Protein AF-A0A5J4WP70-F1 (afdb_monomer_lite)

Foldseek 3Di:
DDPDDDPVNLVPDDPVVNVVVVVVVVVVVVVVVVVLLVLLVVLLVVLLVCLPDDPVPCVCVVVVLVSLLSLLQQLPDLDPVSLVSSLVSVLSSCVSPFLVCLLVSLVSNCVRQDAQVSLLSSLLSNLSSVVSLVVVVVVVVVVVVVVVVVVVVVPPDDDDDPPCVVVVVVVVVVVVVRSDNVVRVVSSVVSVCCLLPNDCVSVVVCVVVVVRDVSSVVSVVLNVVVVVVVVVVVVPDDDDPPVVVVVSSD

InterPro domains:
  IPR046523 U3 small nucleolar RNA-associated protein 20 domain [PF20416] (31-219)
  IPR052575 Small subunit processome component 20 [PTHR17695] (25-219)

Sequence (250 aa):
MSYSFTPQFFQSLPPHARQAAEQLLSKSSRAQKKQQLNRITASVSITKLIKKLPLNSGLINLHLPKLILILAEHLKSRNEDLRSIVRKTLTEMISILGCLYLGFIVQEMKRTLKRGYQVHVLTYTTRVLLQEIVKQQQLYIKQDKEKEKQKEEKEGDKQKDKQKDYKKQQQQTQSVQQFNVDYCVEEIADIAIKELFGSQSEEKEVQQLAGSFTEVKQSIKQAMYYQKLEIRRMKRGSGSVLLNCLLVWL

Structure (mmCIF, N/CA/C/O backbone):
data_AF-A0A5J4WP70-F1
#
_entry.id   AF-A0A5J4WP70-F1
#
loop_
_atom_site.group_PDB
_atom_site.id
_atom_site.type_symbol
_atom_site.label_atom_id
_atom_site.label_alt_id
_atom_site.label_comp_id
_atom_site.label_asym_id
_atom_site.label_entity_id
_atom_site.label_seq_id
_atom_site.pdbx_PDB_ins_code
_atom_site.Cartn_x
_atom_site.Cartn_y
_atom_site.Cartn_z
_atom_site.occupancy
_atom_site.B_iso_or_equiv
_atom_site.auth_seq_id
_atom_site.auth_comp_id
_atom_site.auth_asym_id
_atom_site.auth_atom_id
_atom_site.pdbx_PDB_model_num
ATOM 1 N N . MET A 1 1 ? 12.387 14.422 -35.208 1.00 35.06 1 MET A N 1
ATOM 2 C CA . MET A 1 1 ? 13.160 13.206 -35.538 1.00 35.06 1 MET A CA 1
ATOM 3 C C . MET A 1 1 ? 13.831 12.697 -34.270 1.00 35.06 1 MET A C 1
ATOM 5 O O . MET A 1 1 ? 14.865 13.218 -33.879 1.00 35.06 1 MET A O 1
ATOM 9 N N . SER A 1 2 ? 13.202 11.764 -33.556 1.00 33.28 2 SER A N 1
ATOM 10 C CA . SER A 1 2 ? 13.803 11.114 -32.388 1.00 33.28 2 SER A CA 1
ATOM 11 C C . SER A 1 2 ? 14.654 9.947 -32.877 1.00 33.28 2 SER A C 1
ATOM 13 O O . SER A 1 2 ? 14.110 8.903 -33.231 1.00 33.28 2 SER A O 1
ATOM 15 N N . TYR A 1 3 ? 15.972 10.128 -32.947 1.00 45.53 3 TYR A N 1
ATOM 16 C CA . TYR A 1 3 ? 16.889 9.028 -33.233 1.00 45.53 3 TYR A CA 1
ATOM 17 C C . TYR A 1 3 ? 16.798 8.017 -32.086 1.00 45.53 3 TYR A C 1
ATOM 19 O O . TYR A 1 3 ? 17.290 8.257 -30.984 1.00 45.53 3 TYR A O 1
ATOM 27 N N . SER A 1 4 ? 16.109 6.901 -32.316 1.00 46.72 4 SER A N 1
ATOM 28 C CA . SER A 1 4 ? 16.135 5.767 -31.403 1.00 46.72 4 SER A CA 1
ATOM 29 C C . SER A 1 4 ? 17.525 5.147 -31.467 1.00 46.72 4 SER A C 1
ATOM 31 O O . SER A 1 4 ? 17.948 4.654 -32.510 1.00 46.72 4 SER A O 1
ATOM 33 N N . PHE A 1 5 ? 18.240 5.204 -30.352 1.00 57.16 5 PHE A N 1
ATOM 34 C CA . PHE A 1 5 ? 19.564 4.625 -30.194 1.00 57.16 5 PHE A CA 1
ATOM 35 C C . PHE A 1 5 ? 19.485 3.101 -30.359 1.00 57.16 5 PHE A C 1
ATOM 37 O O . PHE A 1 5 ? 18.962 2.406 -29.486 1.00 57.16 5 PHE A O 1
ATOM 44 N N . THR A 1 6 ? 19.927 2.573 -31.502 1.00 70.31 6 THR A N 1
ATOM 45 C CA . THR A 1 6 ? 19.867 1.132 -31.767 1.00 70.31 6 THR A CA 1
ATOM 46 C C . THR A 1 6 ? 21.029 0.407 -31.072 1.00 70.31 6 THR A C 1
ATOM 48 O O . THR A 1 6 ? 22.126 0.963 -30.958 1.00 70.31 6 THR A O 1
ATOM 51 N N . PRO A 1 7 ? 20.846 -0.856 -30.633 1.00 69.31 7 PRO A N 1
ATOM 52 C CA . PRO A 1 7 ? 21.922 -1.650 -30.029 1.00 69.31 7 PRO A CA 1
ATOM 53 C C . PRO A 1 7 ? 23.159 -1.785 -30.930 1.00 69.31 7 PRO A C 1
ATOM 55 O O . PRO A 1 7 ? 24.280 -1.870 -30.436 1.00 69.31 7 PRO A O 1
ATOM 58 N N . GLN A 1 8 ? 22.955 -1.760 -32.251 1.00 71.88 8 GLN A N 1
ATOM 59 C CA . GLN A 1 8 ? 24.016 -1.835 -33.256 1.00 71.88 8 GLN A CA 1
ATOM 60 C C . GLN A 1 8 ? 24.870 -0.559 -33.292 1.00 71.88 8 GLN A C 1
ATOM 62 O O . GLN A 1 8 ? 26.095 -0.645 -33.312 1.00 71.88 8 GLN A O 1
ATOM 67 N N . PHE A 1 9 ? 24.248 0.622 -33.196 1.00 77.81 9 PHE A N 1
ATOM 68 C CA . PHE A 1 9 ? 24.972 1.896 -33.132 1.00 77.81 9 PHE A CA 1
ATOM 69 C C . PHE A 1 9 ? 25.825 2.004 -31.859 1.00 77.81 9 PHE A C 1
ATOM 71 O O . PHE A 1 9 ? 26.966 2.463 -31.892 1.00 77.81 9 PHE A O 1
ATOM 78 N N . PHE A 1 1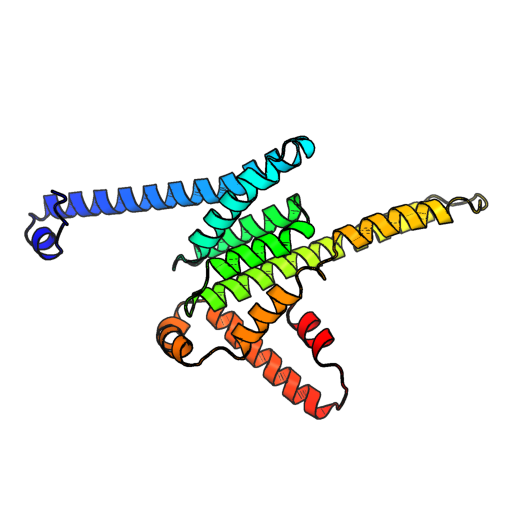0 ? 25.314 1.500 -30.734 1.00 77.00 10 PHE A N 1
ATOM 79 C CA . PHE A 1 10 ? 26.061 1.465 -29.478 1.00 77.00 10 PHE A CA 1
ATOM 80 C C . PHE A 1 10 ? 27.319 0.592 -29.544 1.00 77.00 10 PHE A C 1
ATOM 82 O O . PHE A 1 10 ? 28.345 0.930 -28.954 1.00 77.00 10 PHE A O 1
ATOM 89 N N . GLN A 1 11 ? 27.247 -0.528 -30.268 1.00 77.81 11 GLN A N 1
ATOM 90 C CA . GLN A 1 11 ? 28.377 -1.436 -30.455 1.00 77.81 11 GLN A CA 1
ATOM 91 C C . GLN A 1 11 ? 29.442 -0.870 -31.400 1.00 77.81 11 GLN A C 1
ATOM 93 O O . GLN A 1 11 ? 30.610 -1.204 -31.232 1.00 77.81 11 GLN A O 1
ATOM 98 N N . SER A 1 12 ? 29.062 0.018 -32.326 1.00 83.62 12 SER A N 1
ATOM 99 C CA . SER A 1 12 ? 29.993 0.706 -33.232 1.00 83.62 12 SER A CA 1
ATOM 100 C C . SER A 1 12 ? 30.750 1.891 -32.614 1.00 83.62 12 SER A C 1
ATOM 102 O O . SER A 1 12 ? 31.616 2.466 -33.270 1.00 83.62 12 SER A O 1
ATOM 104 N N . LEU A 1 13 ? 30.444 2.284 -31.371 1.00 86.56 13 LEU A N 1
ATOM 105 C CA . LEU A 1 13 ? 31.113 3.410 -30.712 1.00 86.56 13 LEU A CA 1
ATOM 106 C C . LEU A 1 13 ? 32.542 3.055 -30.257 1.00 86.56 13 LEU A C 1
ATOM 108 O O . LEU A 1 13 ? 32.775 1.941 -29.779 1.00 86.56 13 LEU A O 1
ATOM 112 N N . PRO A 1 14 ? 33.483 4.022 -30.286 1.00 90.38 14 PRO A N 1
ATOM 113 C CA . PRO A 1 14 ? 34.796 3.866 -29.668 1.00 90.38 14 PRO A CA 1
ATOM 114 C C . PRO A 1 14 ? 34.689 3.478 -28.179 1.00 90.38 14 PRO A C 1
ATOM 116 O O . PRO A 1 14 ? 33.779 3.963 -27.497 1.00 90.38 14 PRO A O 1
ATOM 119 N N . PRO A 1 15 ? 35.637 2.695 -27.620 1.00 87.12 15 PRO A N 1
ATOM 120 C CA . PRO A 1 15 ? 35.555 2.198 -26.241 1.00 87.12 15 PRO A CA 1
ATOM 121 C C . PRO A 1 15 ? 35.341 3.296 -25.187 1.00 87.12 15 PRO A C 1
ATOM 123 O O . PRO A 1 15 ? 34.521 3.136 -24.284 1.00 87.12 15 PRO A O 1
ATOM 126 N N . HIS A 1 16 ? 36.015 4.441 -25.334 1.00 86.94 16 HIS A N 1
ATOM 127 C CA . HIS A 1 16 ? 35.885 5.580 -24.419 1.00 86.94 16 HIS A CA 1
ATOM 128 C C . HIS A 1 16 ? 34.496 6.244 -24.497 1.00 86.94 16 HIS A C 1
ATOM 130 O O . HIS A 1 16 ? 33.910 6.591 -23.472 1.00 86.94 16 HIS A O 1
ATOM 136 N N . ALA A 1 17 ? 33.934 6.374 -25.703 1.00 86.38 17 ALA A N 1
ATOM 137 C CA . ALA A 1 17 ? 32.609 6.947 -25.925 1.00 86.38 17 ALA A CA 1
ATOM 138 C C . ALA A 1 17 ? 31.504 6.013 -25.410 1.00 86.38 17 ALA A C 1
ATOM 140 O O . ALA A 1 17 ? 30.523 6.468 -24.818 1.00 86.38 17 ALA A O 1
ATOM 141 N N . ARG A 1 18 ? 31.693 4.697 -25.560 1.00 83.06 18 ARG A N 1
ATOM 142 C CA . ARG A 1 18 ? 30.792 3.677 -25.017 1.00 83.06 18 ARG A CA 1
ATOM 143 C C . ARG A 1 18 ? 30.788 3.681 -23.490 1.00 83.06 18 ARG A C 1
ATOM 145 O O . ARG A 1 18 ? 29.715 3.746 -22.898 1.00 83.06 18 ARG A O 1
ATOM 152 N N . GLN A 1 19 ? 31.959 3.718 -22.851 1.00 86.25 19 GLN A N 1
ATOM 153 C CA . GLN A 1 19 ? 32.063 3.831 -21.391 1.00 86.25 19 GLN A CA 1
ATOM 154 C C . GLN A 1 19 ? 31.402 5.111 -20.860 1.00 86.25 19 GLN A C 1
ATOM 156 O O . GLN A 1 19 ? 30.661 5.059 -19.878 1.00 86.25 19 GLN A O 1
ATOM 161 N N . ALA A 1 20 ? 31.608 6.256 -21.518 1.00 87.88 20 ALA A N 1
ATOM 162 C CA . ALA A 1 20 ? 30.946 7.505 -21.142 1.00 87.88 20 ALA A CA 1
ATOM 163 C C . ALA A 1 20 ? 29.413 7.403 -21.271 1.00 87.88 20 ALA A C 1
ATOM 165 O O . ALA A 1 20 ? 28.687 7.810 -20.360 1.00 87.88 20 ALA A O 1
ATOM 166 N N . ALA A 1 21 ? 28.908 6.803 -22.352 1.00 84.81 21 ALA A N 1
ATOM 167 C CA . ALA A 1 21 ? 27.479 6.569 -22.548 1.00 84.81 21 ALA A CA 1
ATOM 168 C C . ALA A 1 21 ? 26.888 5.613 -21.491 1.00 84.81 21 ALA A C 1
ATOM 170 O O . ALA A 1 21 ? 25.831 5.907 -20.933 1.00 84.81 21 ALA A O 1
ATOM 171 N N . GLU A 1 22 ? 27.578 4.523 -21.137 1.00 85.06 22 GLU A N 1
ATOM 172 C CA . GLU A 1 22 ? 27.174 3.606 -20.053 1.00 85.06 22 GLU A CA 1
ATOM 173 C C . GLU A 1 22 ? 27.114 4.320 -18.701 1.00 85.06 22 GLU A C 1
ATOM 175 O O . GLU A 1 22 ? 26.151 4.169 -17.941 1.00 85.06 22 GLU A O 1
ATOM 180 N N . GLN A 1 23 ? 28.106 5.164 -18.409 1.00 87.00 23 GLN A N 1
ATOM 181 C CA . GLN A 1 23 ? 28.112 5.970 -17.194 1.00 87.00 23 GLN A CA 1
ATOM 182 C C . GLN A 1 23 ? 26.933 6.945 -17.157 1.00 87.00 23 GLN A C 1
ATOM 184 O O . GLN A 1 23 ? 26.276 7.052 -16.121 1.00 87.00 23 GLN A O 1
ATOM 189 N N . LEU A 1 24 ? 26.618 7.627 -18.258 1.00 87.38 24 LEU A N 1
ATOM 190 C CA . LEU A 1 24 ? 25.478 8.546 -18.334 1.00 87.38 24 LEU A CA 1
ATOM 191 C C . LEU A 1 24 ? 24.135 7.817 -18.207 1.00 87.38 24 LEU A C 1
ATOM 193 O O . LEU A 1 24 ? 23.275 8.260 -17.443 1.00 87.38 24 LEU A O 1
ATOM 197 N N . LEU A 1 25 ? 23.975 6.668 -18.869 1.00 83.06 25 LEU A N 1
ATOM 198 C CA . LEU A 1 25 ? 22.793 5.811 -18.740 1.00 83.06 25 LEU A CA 1
ATOM 199 C C . LEU A 1 25 ? 22.614 5.328 -17.296 1.00 83.06 25 LEU A C 1
ATOM 201 O O . LEU A 1 25 ? 21.516 5.416 -16.741 1.00 83.06 25 LEU A O 1
ATOM 205 N N . SER A 1 26 ? 23.697 4.893 -16.644 1.00 84.19 26 SER A N 1
ATOM 206 C CA . SER A 1 26 ? 23.655 4.463 -15.242 1.00 84.19 26 SER A CA 1
ATOM 207 C C . SER A 1 26 ? 23.318 5.617 -14.289 1.00 84.19 26 SER A C 1
ATOM 209 O O . SER A 1 26 ? 22.512 5.441 -13.373 1.00 84.19 26 SER A O 1
ATOM 211 N N . LYS A 1 27 ? 23.866 6.820 -14.516 1.00 84.25 27 LYS A N 1
ATOM 212 C CA . LYS A 1 27 ? 23.556 8.034 -13.740 1.00 84.25 27 LYS A CA 1
ATOM 213 C C . LYS A 1 27 ? 22.095 8.448 -13.915 1.00 84.25 27 LYS A C 1
ATOM 215 O O . LYS A 1 27 ? 21.424 8.702 -12.916 1.00 84.25 27 LYS A O 1
ATOM 220 N N . SER A 1 28 ? 21.592 8.453 -15.149 1.00 81.69 28 SER A N 1
ATOM 221 C CA . SER A 1 28 ? 20.192 8.761 -15.468 1.00 81.69 28 SER A CA 1
ATOM 222 C C . SER A 1 28 ? 19.230 7.774 -14.798 1.00 81.69 28 SER A C 1
ATOM 224 O O . SER A 1 28 ? 18.314 8.188 -14.089 1.00 81.69 28 SER A O 1
ATOM 226 N N . SER A 1 29 ? 19.503 6.469 -14.896 1.00 81.81 29 SER A N 1
ATOM 227 C CA . SER A 1 29 ? 18.712 5.420 -14.235 1.00 81.81 29 SER A CA 1
ATOM 228 C C . SER A 1 29 ? 18.686 5.580 -12.706 1.00 81.81 29 SER A C 1
ATOM 230 O O . SER A 1 29 ? 17.626 5.517 -12.077 1.00 81.81 29 SER A O 1
ATOM 232 N N . ARG A 1 30 ? 19.835 5.886 -12.082 1.00 80.62 30 ARG A N 1
ATOM 233 C CA . ARG A 1 30 ? 19.911 6.179 -10.637 1.00 80.62 30 ARG A CA 1
ATOM 234 C C . ARG A 1 30 ? 19.111 7.425 -10.258 1.00 80.62 30 ARG A C 1
ATOM 236 O O . ARG A 1 30 ? 18.422 7.410 -9.238 1.00 80.62 30 ARG A O 1
ATOM 243 N N . ALA A 1 31 ? 19.182 8.487 -11.060 1.00 80.88 31 ALA A N 1
ATOM 244 C CA . ALA A 1 31 ? 18.428 9.717 -10.830 1.00 80.88 31 ALA A CA 1
ATOM 245 C C . ALA A 1 31 ? 16.914 9.478 -10.932 1.00 80.88 31 ALA A C 1
ATOM 247 O O . ALA A 1 31 ? 16.171 9.902 -10.046 1.00 80.88 31 ALA A O 1
ATOM 248 N N . GLN A 1 32 ? 16.467 8.721 -11.937 1.00 81.12 32 GLN A N 1
ATOM 249 C CA . GLN A 1 32 ? 15.069 8.309 -12.083 1.00 81.12 32 GLN A CA 1
ATOM 250 C C . GLN A 1 32 ? 14.597 7.484 -10.880 1.00 81.12 32 GLN A C 1
ATOM 252 O O . GLN A 1 32 ? 13.560 7.799 -10.296 1.00 81.12 32 GLN A O 1
ATOM 257 N N . LYS A 1 33 ? 15.386 6.495 -10.436 1.00 80.88 33 LYS A N 1
ATOM 258 C CA . LYS A 1 33 ? 15.080 5.702 -9.232 1.00 80.88 33 LYS A CA 1
ATOM 259 C C . LYS A 1 33 ? 14.963 6.588 -7.988 1.00 80.88 33 LYS A C 1
ATOM 261 O O . LYS A 1 33 ? 14.018 6.443 -7.218 1.00 80.88 33 LYS A O 1
ATOM 266 N N . LYS A 1 34 ? 15.884 7.538 -7.799 1.00 83.12 34 LYS A N 1
ATOM 267 C CA . LYS A 1 34 ? 15.842 8.493 -6.678 1.00 83.12 34 LYS A CA 1
ATOM 268 C C . LYS A 1 34 ? 14.589 9.370 -6.731 1.00 83.12 34 LYS A C 1
ATOM 270 O O . LYS A 1 34 ? 13.930 9.558 -5.713 1.00 83.12 34 LYS A O 1
ATOM 275 N N . GLN A 1 35 ? 14.227 9.871 -7.909 1.00 84.12 35 GLN A N 1
ATOM 276 C CA . GLN A 1 35 ? 13.026 10.685 -8.082 1.00 84.12 35 GLN A CA 1
ATOM 277 C C . GLN A 1 35 ? 11.747 9.887 -7.793 1.00 84.12 35 GLN A C 1
ATOM 279 O O . GLN A 1 35 ? 10.845 10.413 -7.143 1.00 84.12 35 GLN A O 1
ATOM 284 N N . GLN A 1 36 ? 11.671 8.627 -8.227 1.00 83.88 36 GLN A N 1
ATOM 285 C CA . GLN A 1 36 ? 10.559 7.726 -7.901 1.00 83.88 36 GLN A CA 1
ATOM 286 C C . GLN A 1 36 ? 10.428 7.525 -6.388 1.00 83.88 36 GLN A C 1
ATOM 288 O O . GLN A 1 36 ? 9.347 7.718 -5.835 1.00 83.88 36 GLN A O 1
ATOM 293 N N . LEU A 1 37 ? 11.536 7.226 -5.702 1.00 85.50 37 LEU A N 1
ATOM 294 C CA . LEU A 1 37 ? 11.548 7.059 -4.245 1.00 85.50 37 LEU A CA 1
ATOM 295 C C . LEU A 1 37 ? 11.074 8.318 -3.515 1.00 85.50 37 LEU A C 1
ATOM 297 O O . LEU A 1 37 ? 10.257 8.214 -2.605 1.00 85.50 37 LEU A O 1
ATOM 301 N N . ASN A 1 38 ? 11.509 9.499 -3.957 1.00 84.88 38 ASN A N 1
ATOM 302 C CA . ASN A 1 38 ? 11.062 10.767 -3.381 1.00 84.88 38 ASN A CA 1
ATOM 303 C C . ASN A 1 38 ? 9.551 10.989 -3.551 1.00 84.88 38 ASN A C 1
ATOM 305 O O . ASN A 1 38 ? 8.906 11.508 -2.646 1.00 84.88 38 ASN A O 1
ATOM 309 N N . ARG A 1 39 ? 8.967 10.597 -4.693 1.00 83.06 39 ARG A N 1
ATOM 310 C CA . ARG A 1 39 ? 7.512 10.696 -4.918 1.00 83.06 39 ARG A CA 1
ATOM 311 C C . ARG A 1 39 ? 6.738 9.755 -3.995 1.00 83.06 39 ARG A C 1
ATOM 313 O O . ARG A 1 39 ? 5.715 10.148 -3.438 1.00 83.06 39 ARG A O 1
ATOM 320 N N . ILE A 1 40 ? 7.243 8.535 -3.809 1.00 87.50 40 ILE A N 1
ATOM 321 C CA . ILE A 1 40 ? 6.637 7.548 -2.908 1.00 87.50 40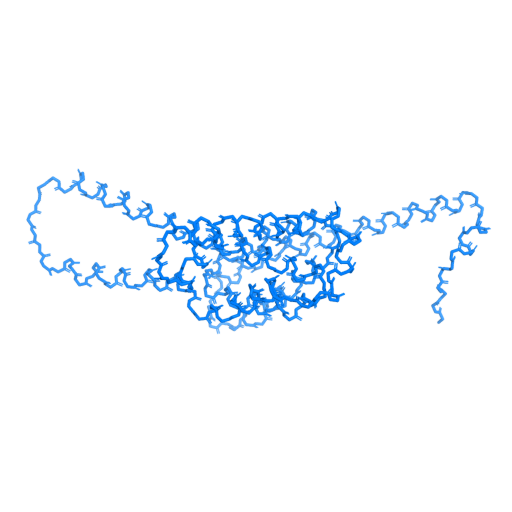 ILE A CA 1
ATOM 322 C C . ILE A 1 40 ? 6.651 8.082 -1.473 1.00 87.50 40 ILE A C 1
ATOM 324 O O . ILE A 1 40 ? 5.596 8.201 -0.859 1.00 87.50 40 ILE A O 1
ATOM 328 N N . THR A 1 41 ? 7.807 8.501 -0.956 1.00 85.62 41 THR A N 1
ATOM 329 C CA . THR A 1 41 ? 7.915 8.981 0.433 1.00 85.62 41 THR A CA 1
ATOM 330 C C . THR A 1 41 ? 7.163 10.291 0.672 1.00 85.62 41 THR A C 1
ATOM 332 O O . THR A 1 41 ? 6.531 10.448 1.716 1.00 85.62 41 THR A O 1
ATOM 335 N N . ALA A 1 42 ? 7.130 11.201 -0.307 1.00 85.94 42 ALA A N 1
ATOM 336 C CA . ALA A 1 42 ? 6.334 12.427 -0.223 1.00 85.94 42 ALA A CA 1
ATOM 337 C C . ALA A 1 42 ? 4.827 12.154 -0.079 1.00 85.94 42 ALA A C 1
ATOM 339 O O . ALA A 1 42 ? 4.122 12.960 0.529 1.00 85.94 42 ALA A O 1
ATOM 340 N N . SER A 1 43 ? 4.332 11.013 -0.574 1.00 84.00 43 SER A N 1
ATOM 341 C CA . SER A 1 43 ? 2.911 10.644 -0.482 1.00 84.00 43 SER A CA 1
ATOM 342 C C . SER A 1 43 ? 2.434 10.560 0.972 1.00 84.00 43 SER A C 1
ATOM 344 O O . SER A 1 43 ? 1.337 11.024 1.286 1.00 84.00 43 SER A O 1
ATOM 346 N N . VAL A 1 44 ? 3.279 10.073 1.889 1.00 86.19 44 VAL A N 1
ATOM 347 C CA . VAL A 1 44 ? 2.982 10.056 3.332 1.00 86.19 44 VAL A CA 1
ATOM 348 C C . VAL A 1 44 ? 2.861 11.476 3.881 1.00 86.19 44 VAL A C 1
ATOM 350 O O . VAL A 1 44 ? 1.896 11.791 4.574 1.00 86.19 44 VAL A O 1
ATOM 353 N N . SER A 1 45 ? 3.818 12.350 3.566 1.00 86.25 45 SER A N 1
ATOM 354 C CA . SER A 1 45 ? 3.819 13.741 4.036 1.00 86.25 45 SER A CA 1
ATOM 355 C C . SER A 1 45 ? 2.584 14.499 3.558 1.00 86.25 45 SER A C 1
ATOM 357 O O . SER A 1 45 ? 1.943 15.195 4.346 1.00 86.25 45 SER A O 1
ATOM 359 N N . ILE A 1 46 ? 2.202 14.307 2.293 1.00 85.31 46 ILE A N 1
ATOM 360 C CA . ILE A 1 46 ? 0.989 14.901 1.726 1.00 85.31 46 ILE A CA 1
ATOM 361 C C . ILE A 1 46 ? -0.250 14.339 2.431 1.00 85.31 46 ILE A C 1
ATOM 363 O O . ILE A 1 46 ? -1.140 15.099 2.794 1.00 85.31 46 ILE A O 1
ATOM 367 N N . THR A 1 47 ? -0.286 13.038 2.720 1.00 84.94 47 THR A N 1
ATOM 368 C CA . THR A 1 47 ? -1.392 12.410 3.464 1.00 84.94 47 THR A CA 1
ATOM 369 C C . THR A 1 47 ? -1.535 12.986 4.876 1.00 84.94 47 THR A C 1
ATOM 371 O O . THR A 1 47 ? -2.642 13.320 5.302 1.00 84.94 47 THR A O 1
ATOM 374 N N . LYS A 1 48 ? -0.417 13.186 5.590 1.00 85.31 48 LYS A N 1
ATOM 375 C CA . LYS A 1 48 ? -0.394 13.839 6.913 1.00 85.31 48 LYS A CA 1
ATOM 376 C C . LYS A 1 48 ? -0.908 15.277 6.841 1.00 85.31 48 LYS A C 1
ATOM 378 O O . LYS A 1 48 ? -1.646 15.699 7.728 1.00 85.31 48 LYS A O 1
ATOM 383 N N . LEU A 1 49 ? -0.533 16.018 5.798 1.00 83.69 49 LEU A N 1
ATOM 384 C CA . LEU A 1 49 ? -1.003 17.385 5.576 1.00 83.69 49 LEU A CA 1
ATOM 385 C C . LEU A 1 49 ? -2.511 17.416 5.309 1.00 83.69 49 LEU A C 1
ATOM 387 O O . LEU A 1 49 ? -3.233 18.141 5.984 1.00 83.69 49 LEU A O 1
ATOM 391 N N . ILE A 1 50 ? -2.988 16.576 4.389 1.00 81.50 50 ILE A N 1
ATOM 392 C CA . ILE A 1 50 ? -4.406 16.455 4.034 1.00 81.50 50 ILE A CA 1
ATOM 393 C C . ILE A 1 50 ? -5.263 16.159 5.275 1.00 81.50 50 ILE A C 1
ATOM 395 O O . ILE A 1 50 ? -6.328 16.748 5.432 1.00 81.50 50 ILE A O 1
ATOM 399 N N . LYS A 1 51 ? -4.789 15.304 6.190 1.00 80.56 51 LYS A N 1
ATOM 400 C CA . LYS A 1 51 ? -5.514 14.962 7.425 1.00 80.56 51 LYS A CA 1
ATOM 401 C C . LYS A 1 51 ? -5.629 16.124 8.421 1.00 80.56 51 LYS A C 1
ATOM 403 O O . LYS A 1 51 ? -6.582 16.155 9.194 1.00 80.56 51 LYS A O 1
ATOM 408 N N . LYS A 1 52 ? -4.658 17.043 8.437 1.00 79.88 52 LYS A N 1
ATOM 409 C CA . LYS A 1 52 ? -4.629 18.204 9.346 1.00 79.88 52 LYS A CA 1
ATOM 410 C C . LYS A 1 52 ? -5.445 19.393 8.840 1.00 79.88 52 LYS A C 1
ATOM 412 O O . LYS A 1 52 ? -5.732 20.300 9.615 1.00 79.88 52 LYS A O 1
ATOM 417 N N . LEU A 1 53 ? -5.780 19.410 7.555 1.00 73.62 53 LEU A N 1
ATOM 418 C CA . LEU A 1 53 ? -6.553 20.479 6.938 1.00 73.62 53 LEU A CA 1
ATOM 419 C C . LEU A 1 53 ? -8.062 20.236 7.130 1.00 73.62 53 LEU A C 1
ATOM 421 O O . LEU A 1 53 ? -8.492 19.086 7.243 1.00 73.62 53 LEU A O 1
ATOM 425 N N . PRO A 1 54 ? -8.886 21.296 7.177 1.00 68.69 54 PRO A N 1
ATOM 426 C CA . PRO A 1 54 ? -10.327 21.159 7.355 1.00 68.69 54 PRO A CA 1
ATOM 427 C C . PRO A 1 54 ? -10.950 20.310 6.233 1.00 68.69 54 PRO A C 1
ATOM 429 O O . PRO A 1 54 ? -10.747 20.571 5.042 1.00 68.69 54 PRO A O 1
ATOM 432 N N . LEU A 1 55 ? -11.744 19.307 6.633 1.00 59.94 55 LEU A N 1
ATOM 433 C CA . LEU A 1 55 ? -12.381 18.306 5.757 1.00 59.94 55 LEU A CA 1
ATOM 434 C C . LEU A 1 55 ? -13.284 18.930 4.675 1.00 59.94 55 LEU A C 1
ATOM 436 O O . LEU A 1 55 ? -13.462 18.355 3.604 1.00 59.94 55 LEU A O 1
ATOM 440 N N . ASN A 1 56 ? -13.782 20.142 4.924 1.00 56.59 56 ASN A N 1
ATOM 441 C CA . ASN A 1 56 ? -14.709 20.877 4.059 1.00 56.59 56 ASN A CA 1
ATOM 442 C C . ASN A 1 56 ? -14.073 21.381 2.749 1.00 56.59 56 ASN A C 1
ATOM 444 O O . ASN A 1 56 ? -14.766 21.916 1.893 1.00 56.59 56 ASN A O 1
ATOM 448 N N . SER A 1 57 ? -12.756 21.229 2.584 1.00 59.41 57 SER A N 1
ATOM 449 C CA . SER A 1 57 ? -12.008 21.738 1.428 1.00 59.41 57 SER A CA 1
ATOM 450 C C . SER A 1 57 ? -12.064 20.841 0.182 1.00 59.41 57 SER A C 1
ATOM 452 O O . SER A 1 57 ? -11.508 21.211 -0.849 1.00 59.41 57 SER A O 1
ATOM 454 N N . GLY A 1 58 ? -12.664 19.642 0.253 1.00 67.12 58 GLY A N 1
ATOM 455 C CA . GLY A 1 58 ? -12.720 18.690 -0.874 1.00 67.12 58 GLY A CA 1
ATOM 456 C C . GLY A 1 58 ? -11.349 18.174 -1.348 1.00 67.12 58 GLY A C 1
ATOM 457 O O . GLY A 1 58 ? -11.263 17.367 -2.274 1.00 67.12 58 GLY A O 1
ATOM 458 N N . LEU A 1 59 ? -10.267 18.600 -0.692 1.00 70.62 59 LEU A N 1
ATOM 459 C CA . LEU A 1 59 ? -8.885 18.380 -1.106 1.00 70.62 59 LEU A CA 1
ATOM 460 C C . LEU A 1 59 ? -8.485 16.899 -1.047 1.00 70.62 59 LEU A C 1
ATOM 462 O O . LEU A 1 59 ? -7.711 16.424 -1.880 1.00 70.62 59 LEU A O 1
ATOM 466 N N . ILE A 1 60 ? -9.068 16.166 -0.091 1.00 74.12 60 ILE A N 1
ATOM 467 C CA . ILE A 1 60 ? -8.972 14.705 0.016 1.00 74.12 60 ILE A CA 1
ATOM 468 C C . ILE A 1 60 ? -9.408 14.062 -1.302 1.00 74.12 60 ILE A C 1
ATOM 470 O O . ILE A 1 60 ? -8.649 13.300 -1.893 1.00 74.12 60 ILE A O 1
ATOM 474 N N . ASN A 1 61 ? -10.587 14.428 -1.805 1.00 75.06 61 ASN A N 1
ATOM 475 C CA . ASN A 1 61 ? -11.162 13.837 -3.013 1.00 75.06 61 ASN A CA 1
ATOM 476 C C . ASN A 1 61 ? -10.372 14.203 -4.278 1.00 75.06 61 ASN A C 1
ATOM 478 O O . ASN A 1 61 ? -10.415 13.470 -5.260 1.00 75.06 61 ASN A O 1
ATOM 482 N N . LEU A 1 62 ? -9.619 15.306 -4.259 1.00 80.88 62 LEU A N 1
ATOM 483 C CA . LEU A 1 62 ? -8.823 15.751 -5.401 1.00 80.88 62 LEU A CA 1
ATOM 484 C C . LEU A 1 62 ? -7.426 15.112 -5.463 1.00 80.88 62 LEU A C 1
ATOM 486 O O . LEU A 1 62 ? -6.961 14.733 -6.543 1.00 80.88 62 LEU A O 1
ATOM 490 N N . HIS A 1 63 ? -6.721 15.037 -4.331 1.00 83.31 63 HIS A N 1
ATOM 491 C CA . HIS A 1 63 ? -5.322 14.596 -4.302 1.00 83.31 63 HIS A CA 1
ATOM 492 C C . HIS A 1 63 ? -5.152 13.125 -3.948 1.00 83.31 63 HIS A C 1
ATOM 494 O O . HIS A 1 63 ? -4.242 12.487 -4.480 1.00 83.31 63 HIS A O 1
ATOM 500 N N . LEU A 1 64 ? -6.007 12.571 -3.088 1.00 84.31 64 LEU A N 1
ATOM 501 C CA . LEU A 1 64 ? -5.852 11.199 -2.618 1.00 84.31 64 LEU A CA 1
ATOM 502 C C . LEU A 1 64 ? -5.959 10.158 -3.753 1.00 84.31 64 LEU A C 1
ATOM 504 O O . LEU A 1 64 ? -5.085 9.290 -3.805 1.00 84.31 64 LEU A O 1
ATOM 508 N N . PRO A 1 65 ? -6.896 10.274 -4.722 1.00 87.62 65 PRO A N 1
ATOM 509 C CA . PRO A 1 65 ? -6.919 9.398 -5.898 1.00 87.62 65 PRO A CA 1
ATOM 510 C C . PRO A 1 65 ? -5.612 9.412 -6.684 1.00 87.62 65 PRO A C 1
ATOM 512 O O . PRO A 1 65 ? -5.067 8.364 -7.018 1.00 87.62 65 PRO A O 1
ATOM 515 N N . LYS A 1 66 ? -5.061 10.608 -6.923 1.00 88.75 66 LYS A N 1
ATOM 516 C CA . LYS A 1 66 ? -3.823 10.777 -7.693 1.00 88.75 66 LYS A CA 1
ATOM 517 C C . LYS A 1 66 ? -2.633 10.134 -6.983 1.00 88.75 66 LYS A C 1
ATOM 519 O O . LYS A 1 66 ? -1.816 9.490 -7.632 1.00 88.75 66 LYS A O 1
ATOM 524 N N . LEU A 1 67 ? -2.539 10.287 -5.662 1.00 89.88 67 LEU A N 1
ATOM 525 C CA . LEU A 1 67 ? -1.473 9.673 -4.868 1.00 89.88 67 LEU A CA 1
ATOM 526 C C . LEU A 1 67 ? -1.559 8.148 -4.887 1.00 89.88 67 LEU A C 1
ATOM 528 O O . LEU A 1 67 ? -0.554 7.482 -5.130 1.00 89.88 67 LEU A O 1
ATOM 532 N N . ILE A 1 68 ? -2.753 7.597 -4.673 1.00 90.94 68 ILE A N 1
ATOM 533 C CA . ILE A 1 68 ? -2.958 6.146 -4.659 1.00 90.94 68 ILE A CA 1
ATOM 534 C C . ILE A 1 68 ? -2.672 5.549 -6.034 1.00 90.94 68 ILE A C 1
ATOM 536 O O . ILE A 1 68 ? -1.970 4.544 -6.105 1.00 90.94 68 ILE A O 1
ATOM 540 N N . LEU A 1 69 ? -3.115 6.191 -7.118 1.00 91.94 69 LEU A N 1
ATOM 541 C CA . LEU A 1 69 ? -2.801 5.762 -8.480 1.00 91.94 69 LEU A CA 1
ATOM 542 C C . LEU A 1 69 ? -1.287 5.733 -8.730 1.00 91.94 69 LEU A C 1
ATOM 544 O O . LEU A 1 69 ? -0.766 4.754 -9.260 1.00 91.94 69 LEU A O 1
ATOM 548 N N . ILE A 1 70 ? -0.556 6.770 -8.302 1.00 91.56 70 ILE A N 1
ATOM 549 C CA . ILE A 1 70 ? 0.909 6.797 -8.416 1.00 91.56 70 ILE A CA 1
ATOM 550 C C . ILE A 1 70 ? 1.525 5.613 -7.662 1.00 91.56 70 ILE A C 1
ATOM 552 O O . ILE A 1 70 ? 2.396 4.936 -8.206 1.00 91.56 70 ILE A O 1
ATOM 556 N N . LEU A 1 71 ? 1.100 5.337 -6.429 1.00 93.75 71 LEU A N 1
ATOM 557 C CA . LEU A 1 71 ? 1.625 4.214 -5.645 1.00 93.75 71 LEU A CA 1
ATOM 558 C C . LEU A 1 71 ? 1.272 2.862 -6.281 1.00 93.75 71 LEU A C 1
ATOM 560 O O . LEU A 1 71 ? 2.148 2.008 -6.415 1.00 93.75 71 LEU A O 1
ATOM 564 N N . ALA A 1 72 ? 0.037 2.692 -6.752 1.00 94.06 72 ALA A N 1
ATOM 565 C CA . ALA A 1 72 ? -0.404 1.496 -7.463 1.00 94.06 72 ALA A CA 1
ATOM 566 C C . ALA A 1 72 ? 0.405 1.260 -8.752 1.00 94.06 72 ALA A C 1
ATOM 568 O O . ALA A 1 72 ? 0.755 0.121 -9.059 1.00 94.06 72 ALA A O 1
ATOM 569 N N . GLU A 1 73 ? 0.788 2.320 -9.468 1.00 92.94 73 GLU A N 1
ATOM 570 C CA . GLU A 1 73 ? 1.657 2.214 -10.645 1.00 92.94 73 GLU A CA 1
ATOM 571 C C . GLU A 1 73 ? 3.058 1.707 -10.273 1.00 92.94 73 GLU A C 1
ATOM 573 O O . GLU A 1 73 ? 3.606 0.834 -10.946 1.00 92.94 73 GLU A O 1
ATOM 578 N N . HIS A 1 74 ? 3.630 2.176 -9.158 1.00 92.88 74 HIS A N 1
ATOM 579 C CA . HIS A 1 74 ? 4.943 1.708 -8.696 1.00 92.88 74 HIS A CA 1
ATOM 580 C C . HIS A 1 74 ? 4.930 0.235 -8.246 1.00 92.88 74 HIS A C 1
ATOM 582 O O . HIS A 1 74 ? 5.969 -0.429 -8.325 1.00 92.88 74 HIS A O 1
ATOM 588 N N . LEU A 1 75 ? 3.776 -0.315 -7.839 1.00 92.75 75 LEU A N 1
ATOM 589 C CA . LEU A 1 75 ? 3.633 -1.747 -7.537 1.00 92.75 75 LEU A CA 1
ATOM 590 C C . LEU A 1 75 ? 3.837 -2.643 -8.770 1.00 92.75 75 LEU A C 1
ATOM 592 O O . LEU A 1 75 ? 4.190 -3.809 -8.609 1.00 92.75 75 LEU A O 1
ATOM 596 N N . LYS A 1 76 ? 3.707 -2.117 -9.997 1.00 90.50 76 LYS A N 1
ATOM 597 C CA . LYS A 1 76 ? 4.020 -2.853 -11.237 1.00 90.50 76 LYS A CA 1
ATOM 598 C C . LYS A 1 76 ? 5.518 -3.034 -11.481 1.00 90.50 76 LYS A C 1
ATOM 600 O O . LYS A 1 76 ? 5.907 -3.660 -12.463 1.00 90.50 76 LYS A O 1
ATOM 605 N N . SER A 1 77 ? 6.384 -2.439 -10.665 1.00 89.12 77 SER A N 1
ATOM 606 C CA . SER A 1 77 ? 7.824 -2.595 -10.847 1.00 89.12 77 SER A CA 1
ATOM 607 C C . SER A 1 77 ? 8.243 -4.039 -10.604 1.00 89.12 77 SER A C 1
ATOM 609 O O . SER A 1 77 ? 7.756 -4.675 -9.675 1.00 89.12 77 SER A O 1
ATOM 611 N N . ARG A 1 78 ? 9.209 -4.544 -11.381 1.00 83.75 78 ARG A N 1
ATOM 612 C CA . ARG A 1 78 ? 9.846 -5.846 -11.117 1.00 83.75 78 ARG A CA 1
ATOM 613 C C . ARG A 1 78 ? 10.775 -5.811 -9.899 1.00 83.75 78 ARG A C 1
ATOM 615 O O . ARG A 1 78 ? 11.056 -6.863 -9.335 1.00 83.75 78 ARG A O 1
ATOM 622 N N . ASN A 1 79 ? 11.186 -4.625 -9.448 1.00 85.44 79 ASN A N 1
ATOM 623 C CA . ASN A 1 79 ? 12.037 -4.459 -8.274 1.00 85.44 79 ASN A CA 1
ATOM 624 C C . ASN A 1 79 ? 11.239 -4.671 -6.974 1.00 85.44 79 ASN A C 1
ATOM 626 O O . ASN A 1 79 ? 10.361 -3.876 -6.638 1.00 85.44 79 ASN A O 1
ATOM 630 N N . GLU A 1 80 ? 11.575 -5.728 -6.239 1.00 86.19 80 GLU A N 1
ATOM 631 C CA . GLU A 1 80 ? 10.919 -6.083 -4.982 1.00 86.19 80 GLU A CA 1
ATOM 632 C C . GLU A 1 80 ? 11.118 -5.045 -3.873 1.00 86.19 80 GLU A C 1
ATOM 634 O O . GLU A 1 80 ? 10.155 -4.715 -3.180 1.00 86.19 80 GLU A O 1
ATOM 639 N N . ASP A 1 81 ? 12.315 -4.469 -3.736 1.00 87.88 81 ASP A N 1
ATOM 640 C CA . ASP A 1 81 ? 12.590 -3.432 -2.734 1.00 87.88 81 ASP A CA 1
ATOM 641 C C . ASP A 1 81 ? 11.684 -2.222 -2.947 1.00 87.88 81 ASP A C 1
ATOM 643 O O . ASP A 1 81 ? 11.118 -1.679 -1.998 1.00 87.88 81 ASP A O 1
ATOM 647 N N . LEU A 1 82 ? 11.494 -1.825 -4.209 1.00 89.38 82 LEU A N 1
ATOM 648 C CA . LEU A 1 82 ? 10.593 -0.730 -4.550 1.00 89.38 82 LEU A CA 1
ATOM 649 C C . LEU A 1 82 ? 9.151 -1.073 -4.163 1.00 89.38 82 LEU A C 1
ATOM 651 O O . LEU A 1 82 ? 8.502 -0.266 -3.499 1.00 89.38 82 LEU A O 1
ATOM 655 N N . ARG A 1 83 ? 8.664 -2.275 -4.506 1.00 92.06 83 ARG A N 1
ATOM 656 C CA . ARG A 1 83 ? 7.319 -2.724 -4.100 1.00 92.06 83 ARG A CA 1
ATOM 657 C C . ARG A 1 83 ? 7.175 -2.774 -2.576 1.00 92.06 83 ARG A C 1
ATOM 659 O O . ARG A 1 83 ? 6.141 -2.379 -2.049 1.00 92.06 83 ARG A O 1
ATOM 666 N N . SER A 1 84 ? 8.211 -3.203 -1.857 1.00 92.69 84 SER A N 1
ATOM 667 C CA . SER A 1 84 ? 8.252 -3.236 -0.390 1.00 92.69 84 SER A CA 1
ATOM 668 C C . SER A 1 84 ? 8.138 -1.837 0.221 1.00 92.69 84 SER A C 1
ATOM 670 O O . SER A 1 84 ? 7.345 -1.629 1.139 1.00 92.69 84 SER A O 1
ATOM 672 N N . ILE A 1 85 ? 8.862 -0.855 -0.324 1.00 93.06 85 ILE A N 1
ATOM 673 C CA . ILE A 1 85 ? 8.778 0.548 0.107 1.00 93.06 85 ILE A CA 1
ATOM 674 C C . ILE A 1 85 ? 7.374 1.101 -0.144 1.00 93.06 85 ILE A C 1
ATOM 676 O O . ILE A 1 85 ? 6.775 1.665 0.767 1.00 93.06 85 ILE A O 1
ATOM 680 N N . VAL A 1 86 ? 6.818 0.885 -1.339 1.00 95.25 86 VAL A N 1
ATOM 681 C CA . VAL A 1 86 ? 5.460 1.336 -1.684 1.00 95.25 86 VAL A CA 1
ATOM 682 C C . VAL A 1 86 ? 4.419 0.732 -0.745 1.00 95.25 86 VAL A C 1
ATOM 684 O O . VAL A 1 86 ? 3.547 1.450 -0.264 1.00 95.25 86 VAL A O 1
ATOM 687 N N . ARG A 1 87 ? 4.528 -0.564 -0.427 1.00 95.50 87 ARG A N 1
ATOM 688 C CA . ARG A 1 87 ? 3.647 -1.217 0.550 1.00 95.50 87 ARG A CA 1
ATOM 689 C C . ARG A 1 87 ? 3.735 -0.555 1.916 1.00 95.50 87 ARG A C 1
ATOM 691 O O . ARG A 1 87 ? 2.699 -0.197 2.453 1.00 95.50 87 ARG A O 1
ATOM 698 N N . LYS A 1 88 ? 4.944 -0.317 2.438 1.00 94.81 88 LYS A N 1
ATOM 699 C CA . LYS A 1 88 ? 5.133 0.396 3.716 1.00 94.81 88 LYS A CA 1
ATOM 700 C C . LYS A 1 88 ? 4.485 1.781 3.696 1.00 94.81 88 LYS A C 1
ATOM 702 O O . LYS A 1 88 ? 3.839 2.162 4.665 1.00 94.81 88 LYS A O 1
ATOM 707 N N . THR A 1 89 ? 4.611 2.508 2.588 1.00 94.69 89 THR A N 1
ATOM 708 C CA . THR A 1 89 ? 3.958 3.810 2.397 1.00 94.69 89 THR A CA 1
ATOM 709 C C . THR A 1 89 ? 2.432 3.694 2.395 1.00 94.69 89 THR A C 1
ATOM 711 O O . THR A 1 89 ? 1.781 4.458 3.100 1.00 94.69 89 THR A O 1
ATOM 714 N N . LEU A 1 90 ? 1.849 2.733 1.669 1.00 94.81 90 LEU A N 1
ATOM 715 C CA . LEU A 1 90 ? 0.397 2.497 1.673 1.00 94.81 90 LEU A CA 1
ATOM 716 C C . LEU A 1 90 ? -0.110 2.111 3.069 1.00 94.81 90 LEU A C 1
ATOM 718 O O . LEU A 1 90 ? -1.126 2.634 3.518 1.00 94.81 90 LEU A O 1
ATOM 722 N N . THR A 1 91 ? 0.622 1.247 3.771 1.00 94.31 91 THR A N 1
ATOM 723 C CA . THR A 1 91 ? 0.351 0.861 5.158 1.00 94.31 91 THR A CA 1
ATOM 724 C C . THR A 1 91 ? 0.321 2.088 6.074 1.00 94.31 91 THR A C 1
ATOM 726 O O . THR A 1 91 ? -0.660 2.286 6.785 1.00 94.31 91 THR A O 1
ATOM 729 N N . GLU A 1 92 ? 1.334 2.959 6.004 1.00 92.50 92 GLU A N 1
ATOM 730 C CA . GLU A 1 92 ? 1.381 4.191 6.804 1.00 92.50 92 GLU A CA 1
ATOM 731 C C . GLU A 1 92 ? 0.246 5.162 6.437 1.00 92.50 92 GLU A C 1
ATOM 733 O O . GLU A 1 92 ? -0.356 5.776 7.318 1.00 92.50 92 GLU A O 1
ATOM 738 N N . MET A 1 93 ? -0.102 5.279 5.151 1.00 91.12 93 MET A N 1
ATOM 739 C CA . MET A 1 93 ? -1.241 6.093 4.711 1.00 91.12 93 MET A CA 1
ATOM 740 C C . MET A 1 93 ? -2.561 5.600 5.309 1.00 91.12 93 MET A C 1
ATOM 742 O O . MET A 1 93 ? -3.349 6.420 5.781 1.00 91.12 93 MET A O 1
ATOM 746 N N . ILE A 1 94 ? -2.785 4.284 5.348 1.00 90.50 94 ILE A N 1
ATOM 747 C CA . ILE A 1 94 ? -3.965 3.695 5.997 1.00 90.50 94 ILE A CA 1
ATOM 748 C C . ILE A 1 94 ? -3.966 3.983 7.497 1.00 90.50 94 ILE A C 1
ATOM 750 O O . ILE A 1 94 ? -5.006 4.369 8.024 1.00 90.50 94 ILE A O 1
ATOM 754 N N . SER A 1 95 ? -2.819 3.888 8.176 1.00 89.62 95 SER A N 1
ATOM 755 C CA . SER A 1 95 ? -2.711 4.246 9.599 1.00 89.62 95 SER A CA 1
ATOM 756 C C . SER A 1 95 ? -3.131 5.688 9.891 1.00 89.62 95 SER A C 1
ATOM 758 O O . SER A 1 95 ? -3.681 5.971 10.952 1.00 89.62 95 SER A O 1
ATOM 760 N N . ILE A 1 96 ? -2.867 6.612 8.966 1.00 87.31 96 ILE A N 1
ATOM 761 C CA . ILE A 1 96 ? -3.181 8.040 9.130 1.00 87.31 96 ILE A CA 1
ATOM 762 C C . ILE A 1 96 ? -4.644 8.340 8.784 1.00 87.31 96 ILE A C 1
ATOM 764 O O . ILE A 1 96 ? -5.300 9.138 9.459 1.00 87.31 96 ILE A O 1
ATOM 768 N N . LEU A 1 97 ? -5.142 7.755 7.694 1.00 85.19 97 LEU A N 1
ATOM 769 C CA . LEU A 1 97 ? -6.467 8.051 7.150 1.00 85.19 97 LEU A CA 1
ATOM 770 C C . LEU A 1 97 ? -7.583 7.267 7.853 1.00 85.19 97 LEU A C 1
ATOM 772 O O . LEU A 1 97 ? -8.682 7.802 8.014 1.00 85.19 97 LEU A O 1
ATOM 776 N N . GLY A 1 98 ? -7.287 6.046 8.298 1.00 83.25 98 GLY A N 1
ATOM 777 C CA . GLY A 1 98 ? -8.233 5.091 8.872 1.00 83.25 98 GLY A CA 1
ATOM 778 C C . GLY A 1 98 ? -8.730 4.055 7.860 1.00 83.25 98 GLY A C 1
ATOM 779 O O . GLY A 1 98 ? -8.479 4.160 6.655 1.00 83.25 98 GLY A O 1
ATOM 780 N N . CYS A 1 9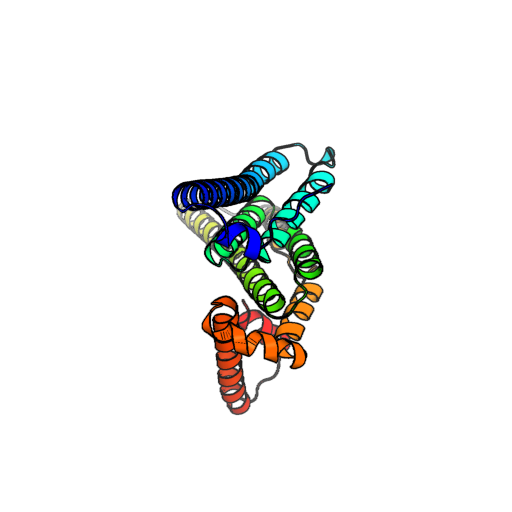9 ? -9.466 3.049 8.353 1.00 85.25 99 CYS A N 1
ATOM 781 C CA . CYS A 1 99 ? -9.909 1.925 7.526 1.00 85.25 99 CYS A CA 1
ATOM 782 C C . CYS A 1 99 ? -10.876 2.343 6.418 1.00 85.25 99 CYS A C 1
ATOM 784 O O . CYS A 1 99 ? -10.869 1.679 5.399 1.00 85.25 99 CYS A O 1
ATOM 786 N N . LEU A 1 100 ? -11.612 3.458 6.563 1.00 84.44 100 LEU A N 1
ATOM 787 C CA . LEU A 1 100 ? -12.612 3.955 5.602 1.00 84.44 100 LEU A CA 1
ATOM 788 C C . LEU A 1 100 ? -12.063 4.167 4.180 1.00 84.44 100 LEU A C 1
ATOM 790 O O . LEU A 1 100 ? -12.808 4.102 3.203 1.00 84.44 100 LEU A O 1
ATOM 794 N N . TYR A 1 101 ? -10.753 4.361 4.035 1.00 86.56 101 TYR A N 1
ATOM 795 C CA . TYR A 1 101 ? -10.104 4.524 2.732 1.00 86.56 101 TYR A CA 1
ATOM 796 C C . TYR A 1 101 ? -9.589 3.210 2.132 1.00 86.56 101 TYR A C 1
ATOM 798 O O . TYR A 1 101 ? -9.114 3.214 0.996 1.00 86.56 101 TYR A O 1
ATOM 806 N N . LEU A 1 102 ? -9.702 2.085 2.847 1.00 89.81 102 LEU A N 1
ATOM 807 C CA . LEU A 1 102 ? -9.236 0.779 2.383 1.00 89.81 102 LEU A CA 1
ATOM 808 C C . LEU A 1 102 ? -9.912 0.382 1.075 1.00 89.81 102 LEU A C 1
ATOM 810 O O . LEU A 1 102 ? -9.209 0.096 0.110 1.00 89.81 102 LEU A O 1
ATOM 814 N N . GLY A 1 103 ? -11.247 0.418 1.018 1.00 89.44 103 GLY A N 1
ATOM 815 C CA . GLY A 1 103 ? -11.984 0.067 -0.199 1.00 89.44 103 GLY A CA 1
ATOM 816 C C . GLY A 1 103 ? -11.547 0.891 -1.408 1.00 89.44 103 GLY A C 1
ATOM 817 O O . GLY A 1 103 ? -11.289 0.336 -2.472 1.00 89.44 103 GLY A O 1
ATOM 818 N N . PHE A 1 104 ? -11.336 2.198 -1.223 1.00 89.56 104 PHE A N 1
ATOM 819 C CA . PHE A 1 104 ? -10.843 3.073 -2.285 1.00 89.56 104 PHE A CA 1
ATOM 820 C C . PHE A 1 104 ? -9.438 2.674 -2.770 1.00 89.56 104 PHE A C 1
ATOM 822 O O . PHE A 1 104 ? -9.204 2.554 -3.974 1.00 89.56 104 PHE A O 1
ATOM 829 N N . ILE A 1 105 ? -8.510 2.410 -1.843 1.00 92.69 105 ILE A N 1
ATOM 830 C CA . ILE A 1 105 ? -7.148 1.958 -2.170 1.00 92.69 105 ILE A CA 1
ATOM 831 C C . ILE A 1 105 ? -7.187 0.618 -2.912 1.00 92.69 105 ILE A C 1
ATOM 833 O O . ILE A 1 105 ? -6.562 0.473 -3.962 1.00 92.69 105 ILE A O 1
ATOM 837 N N . VAL A 1 106 ? -7.932 -0.355 -2.386 1.00 93.00 106 VAL A N 1
ATOM 838 C CA . VAL A 1 106 ? -8.060 -1.701 -2.961 1.00 93.00 106 VAL A CA 1
ATOM 839 C C . VAL A 1 106 ? -8.669 -1.640 -4.359 1.00 93.00 106 VAL A C 1
ATOM 841 O O . VAL A 1 106 ? -8.162 -2.289 -5.276 1.00 93.00 106 VAL A O 1
ATOM 844 N N . GLN A 1 107 ? -9.697 -0.815 -4.560 1.00 93.12 107 GLN A N 1
ATOM 845 C CA . GLN A 1 107 ? -10.337 -0.641 -5.859 1.00 93.12 107 GLN A CA 1
ATOM 846 C C . GLN A 1 107 ? -9.376 -0.043 -6.895 1.00 93.12 107 GLN A C 1
ATOM 848 O O . GLN A 1 107 ? -9.316 -0.522 -8.030 1.00 93.12 107 GLN A O 1
ATOM 853 N N . GLU A 1 108 ? -8.577 0.955 -6.518 1.00 92.81 108 GLU A N 1
ATOM 854 C CA . GLU A 1 108 ? -7.610 1.574 -7.428 1.00 92.81 108 GLU A CA 1
ATOM 855 C C . GLU A 1 108 ? -6.445 0.629 -7.761 1.00 92.81 108 GLU A C 1
ATOM 857 O O . GLU A 1 108 ? -6.040 0.510 -8.923 1.00 92.81 108 GLU A O 1
ATOM 862 N N . MET A 1 109 ? -5.956 -0.134 -6.775 1.00 94.44 109 MET A N 1
ATOM 863 C CA . MET A 1 109 ? -4.968 -1.191 -7.011 1.00 94.44 109 MET A CA 1
ATOM 864 C C . MET A 1 109 ? -5.516 -2.260 -7.965 1.00 94.44 109 MET A C 1
ATOM 866 O O . MET A 1 109 ? -4.832 -2.624 -8.920 1.00 94.44 109 MET A O 1
ATOM 870 N N . LYS A 1 110 ? -6.764 -2.707 -7.776 1.00 92.50 110 LYS A N 1
ATOM 871 C CA . LYS A 1 110 ? -7.456 -3.677 -8.645 1.00 92.50 110 LYS A CA 1
ATOM 872 C C . LYS A 1 110 ? -7.618 -3.171 -10.080 1.00 92.50 110 LYS A C 1
ATOM 874 O O . LYS A 1 110 ? -7.473 -3.934 -11.034 1.00 92.50 110 LYS A O 1
ATOM 879 N N . ARG A 1 111 ? -7.884 -1.875 -10.266 1.00 93.31 111 ARG A N 1
ATOM 880 C CA . ARG A 1 111 ? -7.932 -1.238 -11.596 1.00 93.31 111 ARG A CA 1
ATOM 881 C C . ARG A 1 111 ? -6.559 -1.125 -12.253 1.00 93.31 111 ARG A C 1
ATOM 883 O O . ARG A 1 111 ? -6.491 -1.028 -13.474 1.00 93.31 111 ARG A O 1
ATOM 890 N N . THR A 1 112 ? -5.485 -1.143 -11.476 1.00 92.94 112 THR A N 1
ATOM 891 C CA . THR A 1 112 ? -4.126 -0.874 -11.960 1.00 92.94 112 THR A CA 1
ATOM 892 C C . THR A 1 112 ? -3.335 -2.159 -12.224 1.00 92.94 112 THR A C 1
ATOM 894 O O . THR A 1 112 ? -2.638 -2.262 -13.236 1.00 92.94 112 THR A O 1
ATOM 897 N N . LEU A 1 113 ? -3.458 -3.154 -11.345 1.00 90.25 113 LEU A N 1
ATOM 898 C CA . LEU A 1 113 ? -2.713 -4.415 -11.343 1.00 90.25 113 LEU A CA 1
ATOM 899 C C . LEU A 1 113 ? -3.572 -5.531 -11.951 1.00 90.25 113 LEU A C 1
ATOM 901 O O . LEU A 1 113 ? -4.374 -6.145 -11.254 1.00 90.25 113 LEU A O 1
ATOM 905 N N . LYS A 1 114 ? -3.426 -5.779 -13.258 1.00 86.19 114 LYS A N 1
ATOM 906 C CA . LYS A 1 114 ? -4.328 -6.684 -14.003 1.00 86.19 114 LYS A CA 1
ATOM 907 C C . LYS A 1 114 ? -3.663 -7.888 -14.669 1.00 86.19 114 LYS A C 1
ATOM 909 O O . LYS A 1 114 ? -4.380 -8.692 -15.240 1.00 86.19 114 LYS A O 1
ATOM 914 N N . ARG A 1 115 ? -2.328 -7.976 -14.701 1.00 80.56 115 ARG A N 1
ATOM 915 C CA . ARG A 1 115 ? -1.615 -8.944 -15.558 1.00 80.56 115 ARG A CA 1
ATOM 916 C C . ARG A 1 115 ? -0.790 -9.940 -14.750 1.00 80.56 115 ARG A C 1
ATOM 918 O O . ARG A 1 115 ? 0.197 -9.514 -14.145 1.00 80.56 115 ARG A O 1
ATOM 925 N N . GLY A 1 116 ? -1.124 -11.232 -14.794 1.00 78.31 116 GLY A N 1
ATOM 926 C CA . GLY A 1 116 ? -0.287 -12.332 -14.300 1.00 78.31 116 GLY A CA 1
ATOM 927 C C . GLY A 1 116 ? 0.309 -12.063 -12.921 1.00 78.31 116 GLY A C 1
ATOM 928 O O . GLY A 1 116 ? -0.415 -11.909 -11.940 1.00 78.31 116 GLY A O 1
ATOM 929 N N . TYR A 1 117 ? 1.638 -11.906 -12.838 1.00 79.44 117 TYR A N 1
ATOM 930 C CA . TYR A 1 117 ? 2.325 -11.651 -11.562 1.00 79.44 117 TYR A CA 1
ATOM 931 C C . TYR A 1 117 ? 1.800 -10.425 -10.790 1.00 79.44 117 TYR A C 1
ATOM 933 O O . TYR A 1 117 ? 1.892 -10.382 -9.563 1.00 79.44 117 TYR A O 1
ATOM 941 N N . GLN A 1 118 ? 1.244 -9.424 -11.481 1.00 85.38 118 GLN A N 1
ATOM 942 C CA . GLN A 1 118 ? 0.683 -8.225 -10.856 1.00 85.38 118 GLN A CA 1
ATOM 943 C C . GLN A 1 118 ? -0.538 -8.547 -9.996 1.00 85.38 118 GLN A C 1
ATOM 945 O O . GLN A 1 118 ? -0.749 -7.871 -8.994 1.00 85.38 118 GLN A O 1
ATOM 950 N N . VAL A 1 119 ? -1.310 -9.579 -10.347 1.00 84.38 119 VAL A N 1
ATOM 951 C CA . VAL A 1 119 ? -2.453 -10.032 -9.543 1.00 84.38 119 VAL A CA 1
ATOM 952 C C . VAL A 1 119 ? -1.959 -10.620 -8.218 1.00 84.38 119 VAL A C 1
ATOM 954 O O . VAL A 1 119 ? -2.501 -10.296 -7.168 1.00 84.38 119 VAL A O 1
ATOM 957 N N . HIS A 1 120 ? -0.846 -11.361 -8.216 1.00 84.19 120 HIS A N 1
ATOM 958 C CA . HIS A 1 120 ? -0.224 -11.822 -6.966 1.00 84.19 120 HIS A CA 1
ATOM 959 C C . HIS A 1 120 ? 0.344 -10.663 -6.133 1.00 84.19 120 HIS A C 1
ATOM 961 O O . HIS A 1 120 ? 0.246 -10.668 -4.906 1.00 84.19 120 HIS A O 1
ATOM 967 N N . VAL A 1 121 ? 0.904 -9.633 -6.780 1.00 89.31 121 VAL A N 1
ATOM 968 C CA . VAL A 1 121 ? 1.326 -8.403 -6.087 1.00 89.31 121 VAL A CA 1
ATOM 969 C C . VAL A 1 121 ? 0.125 -7.680 -5.472 1.00 89.31 121 VAL A C 1
ATOM 971 O O . VAL A 1 121 ? 0.227 -7.219 -4.331 1.00 89.31 121 VAL A O 1
ATOM 974 N N . LEU A 1 122 ? -0.996 -7.592 -6.196 1.00 90.81 122 LEU A N 1
ATOM 975 C CA . LEU A 1 122 ? -2.257 -7.031 -5.711 1.00 90.81 122 LEU A CA 1
ATOM 976 C C . LEU A 1 122 ? -2.713 -7.780 -4.464 1.00 90.81 122 LEU A C 1
ATOM 978 O O . LEU A 1 122 ? -2.871 -7.156 -3.417 1.00 90.81 122 LEU A O 1
ATOM 982 N N . THR A 1 123 ? -2.840 -9.104 -4.538 1.00 88.69 123 THR A N 1
ATOM 983 C CA . THR A 1 123 ? -3.327 -9.892 -3.408 1.00 88.69 123 THR A CA 1
ATOM 984 C C . THR A 1 123 ? -2.399 -9.813 -2.203 1.00 88.69 123 THR A C 1
ATOM 986 O O . THR A 1 123 ? -2.847 -9.537 -1.088 1.00 88.69 123 THR A O 1
ATOM 989 N N . TYR A 1 124 ? -1.089 -9.964 -2.416 1.00 89.50 124 TYR A N 1
ATOM 990 C CA . TYR A 1 124 ? -0.105 -9.827 -1.344 1.00 89.50 124 TYR A CA 1
ATOM 991 C C . TYR A 1 124 ? -0.198 -8.457 -0.664 1.00 89.50 124 TYR A C 1
ATOM 993 O O . TYR A 1 124 ? -0.139 -8.366 0.563 1.00 89.50 124 TYR A O 1
ATOM 1001 N N . THR A 1 125 ? -0.359 -7.391 -1.448 1.00 93.94 125 THR A N 1
ATOM 1002 C CA . THR A 1 125 ? -0.473 -6.029 -0.920 1.00 93.94 125 THR A CA 1
ATOM 1003 C C . THR A 1 125 ? -1.772 -5.845 -0.144 1.00 93.94 125 THR A C 1
ATOM 1005 O O . THR A 1 125 ? -1.714 -5.392 0.995 1.00 93.94 125 THR A O 1
ATOM 1008 N N . THR A 1 126 ? -2.918 -6.259 -0.692 1.00 92.69 126 THR A N 1
ATOM 1009 C CA . THR A 1 126 ? -4.221 -6.211 -0.005 1.00 92.69 126 THR A CA 1
ATOM 1010 C C . THR A 1 126 ? -4.166 -6.923 1.345 1.00 92.69 126 THR A C 1
ATOM 1012 O O . THR A 1 126 ? -4.592 -6.358 2.352 1.00 92.69 126 THR A O 1
ATOM 1015 N N . ARG A 1 127 ? -3.542 -8.107 1.405 1.00 90.38 127 ARG A N 1
ATOM 1016 C CA . ARG A 1 127 ? -3.336 -8.842 2.659 1.00 90.38 127 ARG A CA 1
ATOM 1017 C C . ARG A 1 127 ? -2.507 -8.051 3.673 1.00 90.38 127 ARG A C 1
ATOM 1019 O O . ARG A 1 127 ? -2.889 -7.965 4.832 1.00 90.38 127 ARG A O 1
ATOM 1026 N N . VAL A 1 128 ? -1.396 -7.440 3.255 1.00 92.25 128 VAL A N 1
ATOM 1027 C CA . VAL A 1 128 ? -0.555 -6.614 4.148 1.00 92.25 128 VAL A CA 1
ATOM 1028 C C . VAL A 1 128 ? -1.325 -5.410 4.702 1.00 92.25 128 VAL A C 1
ATOM 1030 O O . VAL A 1 128 ? -1.183 -5.085 5.880 1.00 92.25 128 VAL A O 1
ATOM 1033 N N . LEU A 1 129 ? -2.150 -4.753 3.882 1.00 93.19 129 LEU A N 1
ATOM 1034 C CA . LEU A 1 129 ? -2.971 -3.621 4.327 1.00 93.19 129 LEU A CA 1
ATOM 1035 C C . LEU A 1 129 ? -4.012 -4.058 5.363 1.00 93.19 129 LEU A C 1
ATOM 1037 O O . LEU A 1 129 ? -4.183 -3.400 6.386 1.00 93.19 129 LEU A O 1
ATOM 1041 N N . LEU A 1 130 ? -4.659 -5.197 5.131 1.00 89.38 130 LEU A N 1
ATOM 1042 C CA . LEU A 1 130 ? -5.623 -5.770 6.063 1.00 89.38 130 LEU A CA 1
ATOM 1043 C C . LEU A 1 130 ? -4.984 -6.207 7.387 1.00 89.38 130 LEU A C 1
ATOM 1045 O O . LEU A 1 130 ? -5.525 -5.920 8.454 1.00 89.38 130 LEU A O 1
ATOM 1049 N N . GLN A 1 131 ? -3.802 -6.825 7.335 1.00 89.31 131 GLN A N 1
ATOM 1050 C CA . GLN A 1 131 ? -3.026 -7.181 8.527 1.00 89.31 131 GLN A CA 1
ATOM 1051 C C . GLN A 1 131 ? -2.689 -5.957 9.380 1.00 89.31 131 GLN A C 1
ATOM 1053 O O . GLN A 1 131 ? -2.765 -6.013 10.608 1.00 89.31 131 GLN A O 1
ATOM 1058 N N . GLU A 1 132 ? -2.354 -4.832 8.747 1.00 89.81 132 GLU A N 1
ATOM 1059 C CA . GLU A 1 132 ? -2.118 -3.585 9.471 1.00 89.81 132 GLU A CA 1
ATOM 1060 C C . GLU A 1 132 ? -3.396 -3.051 10.136 1.00 89.81 132 GLU A C 1
ATOM 1062 O O . GLU A 1 132 ? -3.336 -2.599 11.279 1.00 89.81 132 GLU A O 1
ATOM 1067 N N . ILE A 1 133 ? -4.554 -3.136 9.476 1.00 86.50 133 ILE A N 1
ATOM 1068 C CA . ILE A 1 133 ? -5.832 -2.709 10.070 1.00 86.50 133 ILE A CA 1
ATOM 1069 C C . ILE A 1 133 ? -6.169 -3.561 11.296 1.00 86.50 133 ILE A C 1
ATOM 1071 O O . ILE A 1 133 ? -6.475 -3.014 12.357 1.00 86.50 133 ILE A O 1
ATOM 1075 N N . VAL A 1 134 ? -6.044 -4.887 11.192 1.00 85.94 134 VAL A N 1
ATOM 1076 C CA . VAL A 1 134 ? -6.265 -5.798 12.327 1.00 85.94 134 VAL A CA 1
ATOM 1077 C C . VAL A 1 134 ? -5.301 -5.490 13.470 1.00 85.94 134 VAL A C 1
ATOM 1079 O O . VAL A 1 134 ? -5.704 -5.428 14.632 1.00 85.94 134 VAL A O 1
ATOM 1082 N N . LYS A 1 135 ? -4.028 -5.231 13.164 1.00 87.06 135 LYS A N 1
ATOM 1083 C CA . LYS A 1 135 ? -3.034 -4.826 14.163 1.00 87.06 135 LYS A CA 1
ATOM 1084 C C . LYS A 1 135 ? -3.435 -3.523 14.863 1.00 87.06 135 LYS A C 1
ATOM 1086 O O . LYS A 1 135 ? -3.343 -3.450 16.087 1.00 87.06 135 LYS A O 1
ATOM 1091 N N . GLN A 1 136 ? -3.903 -2.511 14.133 1.00 83.25 136 GLN A N 1
ATOM 1092 C CA . GLN A 1 136 ? -4.370 -1.248 14.724 1.00 83.25 136 GLN A CA 1
ATOM 1093 C C . GLN A 1 136 ? -5.591 -1.447 15.619 1.00 83.25 136 GLN A C 1
ATOM 1095 O O . GLN A 1 136 ? -5.623 -0.915 16.730 1.00 83.25 136 GLN A O 1
ATOM 1100 N N . GLN A 1 137 ? -6.547 -2.268 15.185 1.00 81.31 137 GLN A N 1
ATOM 1101 C CA . GLN A 1 137 ? -7.715 -2.626 15.985 1.00 81.31 137 GLN A CA 1
ATOM 1102 C C . GLN A 1 137 ? -7.303 -3.324 17.291 1.00 81.31 137 GLN A C 1
ATOM 1104 O O . GLN A 1 137 ? -7.776 -2.968 18.370 1.00 81.31 137 GLN A O 1
ATOM 1109 N N . GLN A 1 138 ? -6.368 -4.276 17.229 1.00 80.69 138 GLN A N 1
ATOM 1110 C CA . GLN A 1 138 ? -5.847 -4.962 18.416 1.00 80.69 138 GLN A CA 1
ATOM 1111 C C . GLN A 1 138 ? -5.121 -4.010 19.374 1.00 80.69 138 GLN A C 1
ATOM 1113 O O . GLN A 1 138 ? -5.279 -4.132 20.589 1.00 80.69 138 GLN A O 1
ATOM 1118 N N . LEU A 1 139 ? -4.323 -3.073 18.853 1.00 83.31 139 LEU A N 1
ATOM 1119 C CA . LEU A 1 139 ? -3.643 -2.061 19.669 1.00 83.31 139 LEU A CA 1
ATOM 1120 C C . LEU A 1 139 ? -4.649 -1.155 20.382 1.00 83.31 139 LEU A C 1
ATOM 1122 O O . LEU A 1 139 ? -4.484 -0.893 21.572 1.00 83.31 139 LEU A O 1
ATOM 1126 N N . TYR A 1 140 ? -5.715 -0.747 19.692 1.00 78.12 140 TYR A N 1
ATOM 1127 C CA . TYR A 1 140 ? -6.804 0.021 20.290 1.00 78.12 140 TYR A CA 1
ATOM 1128 C C . TYR A 1 140 ? -7.480 -0.747 21.440 1.00 78.12 140 TYR A C 1
ATOM 1130 O O . TYR A 1 140 ? -7.606 -0.220 22.543 1.00 78.12 140 TYR A O 1
ATOM 1138 N N . ILE A 1 141 ? -7.818 -2.027 21.228 1.00 76.25 141 ILE A N 1
ATOM 1139 C CA . ILE A 1 141 ? -8.430 -2.889 22.258 1.00 76.25 141 ILE A CA 1
ATOM 1140 C C . ILE A 1 141 ? -7.515 -3.044 23.485 1.00 76.25 141 ILE A C 1
ATOM 1142 O O . ILE A 1 141 ? -7.995 -3.068 24.618 1.00 76.25 141 ILE A O 1
ATOM 1146 N N . LYS A 1 142 ? -6.195 -3.157 23.291 1.00 77.38 142 LYS A N 1
ATOM 1147 C CA . LYS A 1 142 ? -5.229 -3.254 24.402 1.00 77.38 142 LYS A CA 1
ATOM 1148 C C . LYS A 1 142 ? -5.187 -1.974 25.237 1.00 77.38 142 LYS A C 1
ATOM 1150 O O . LYS A 1 142 ? -5.230 -2.057 26.461 1.00 77.38 142 LYS A O 1
ATOM 1155 N N . GLN A 1 143 ? -5.161 -0.814 24.581 1.00 77.44 143 GLN A N 1
ATOM 1156 C CA . GLN A 1 143 ? -5.143 0.486 25.258 1.00 77.44 143 GLN A CA 1
ATOM 1157 C C . GLN A 1 143 ? -6.408 0.730 26.086 1.00 77.44 143 GLN A C 1
ATOM 1159 O O . GLN A 1 143 ? -6.333 1.340 27.150 1.00 77.44 143 GLN A O 1
ATOM 1164 N N . ASP A 1 144 ? -7.565 0.261 25.619 1.00 70.56 144 ASP A N 1
ATOM 1165 C CA . ASP A 1 144 ? -8.823 0.404 26.356 1.00 70.56 144 ASP A CA 1
ATOM 1166 C C . ASP A 1 144 ? -8.820 -0.445 27.639 1.00 70.56 144 ASP A C 1
ATOM 1168 O O . ASP A 1 144 ? -9.121 0.054 28.723 1.00 70.56 144 ASP A O 1
ATOM 1172 N N . LYS A 1 145 ? -8.317 -1.685 27.555 1.00 69.62 145 LYS A N 1
ATOM 1173 C CA . LYS A 1 145 ? -8.139 -2.573 28.719 1.00 69.62 145 LYS A CA 1
ATOM 1174 C C . LYS A 1 145 ? -7.162 -2.015 29.758 1.00 69.62 145 LYS A C 1
ATOM 1176 O O . LYS A 1 145 ? -7.374 -2.191 30.954 1.00 69.62 145 LYS A O 1
ATOM 1181 N N . GLU A 1 146 ? -6.088 -1.355 29.329 1.00 72.19 146 GLU A N 1
ATOM 1182 C CA . GLU A 1 146 ? -5.135 -0.702 30.241 1.00 72.19 146 GLU A CA 1
ATOM 1183 C C . GLU A 1 146 ? -5.751 0.518 30.939 1.00 72.19 146 GLU A C 1
ATOM 1185 O O . GLU A 1 146 ? -5.520 0.729 32.131 1.00 72.19 146 GLU A O 1
ATOM 1190 N N . LYS A 1 147 ? -6.590 1.289 30.235 1.00 66.62 147 LYS A N 1
ATOM 1191 C CA . LYS A 1 147 ? -7.337 2.413 30.820 1.00 66.62 147 LYS A CA 1
ATOM 1192 C C . LYS A 1 147 ? -8.399 1.957 31.820 1.00 66.62 147 LYS A C 1
ATOM 1194 O O . LYS A 1 147 ? -8.646 2.681 32.782 1.00 66.62 147 LYS A O 1
ATOM 1199 N N . GLU A 1 148 ? -9.026 0.800 31.610 1.00 63.03 148 GLU A N 1
ATOM 1200 C CA . GLU A 1 148 ? -9.971 0.217 32.572 1.00 63.03 148 GLU A CA 1
ATOM 1201 C C . GLU A 1 148 ? -9.261 -0.262 33.845 1.00 63.03 148 GLU A C 1
ATOM 1203 O O . GLU A 1 148 ? -9.665 0.133 34.936 1.00 63.03 148 GLU A O 1
ATOM 1208 N N . LYS A 1 149 ? -8.125 -0.963 33.727 1.00 60.41 149 LYS A N 1
ATOM 1209 C CA . LYS A 1 149 ? -7.318 -1.384 34.892 1.00 60.41 149 LYS A CA 1
ATOM 1210 C C . LYS A 1 149 ? -6.828 -0.208 35.743 1.00 60.41 149 LYS A C 1
ATOM 1212 O O . LYS A 1 149 ? -6.915 -0.245 36.964 1.00 60.41 149 LYS A O 1
ATOM 1217 N N . GLN A 1 150 ? -6.383 0.876 35.105 1.00 59.06 150 GLN A N 1
ATOM 1218 C CA . GLN A 1 150 ? -5.948 2.089 35.814 1.00 59.06 150 GLN A CA 1
ATOM 1219 C C . GLN A 1 150 ? -7.101 2.879 36.452 1.00 59.06 150 GLN A C 1
ATOM 1221 O O . GLN A 1 150 ? -6.854 3.726 37.311 1.00 59.06 150 GLN A O 1
ATOM 1226 N N . LYS A 1 151 ? -8.350 2.661 36.020 1.00 56.94 151 LYS A N 1
ATOM 1227 C CA . LYS A 1 151 ? -9.540 3.233 36.669 1.00 56.94 151 LYS A CA 1
ATOM 1228 C C . LYS A 1 151 ? -9.966 2.400 37.872 1.00 56.94 151 LYS A C 1
ATOM 1230 O O . LYS A 1 151 ? -10.303 2.990 38.889 1.00 56.94 151 LYS A O 1
ATOM 1235 N N . GLU A 1 152 ? -9.876 1.076 37.790 1.00 55.72 152 GLU A N 1
ATOM 1236 C CA . GLU A 1 152 ? -10.166 0.171 38.912 1.00 55.72 152 GLU A CA 1
ATOM 1237 C C . GLU A 1 152 ? -9.155 0.324 40.060 1.00 55.72 152 GLU A C 1
ATOM 1239 O O . GLU A 1 152 ? -9.552 0.322 41.219 1.00 55.72 152 GLU A O 1
ATOM 1244 N N . GLU A 1 153 ? -7.876 0.585 39.766 1.00 58.56 153 GLU A N 1
ATOM 1245 C CA . GLU A 1 153 ? -6.871 0.914 40.797 1.00 58.56 153 GLU A CA 1
ATOM 1246 C C . GLU A 1 153 ? -7.061 2.309 41.428 1.00 58.56 153 GLU A C 1
ATOM 1248 O O . GLU A 1 153 ? -6.526 2.578 42.503 1.00 58.56 153 GLU A O 1
ATOM 1253 N N . LYS A 1 154 ? -7.819 3.210 40.785 1.00 51.41 154 LYS A N 1
ATOM 1254 C CA . LYS A 1 154 ? -8.083 4.579 41.275 1.00 51.41 154 LYS A CA 1
ATOM 1255 C C . LYS A 1 154 ? -9.474 4.764 41.886 1.00 51.41 154 LYS A C 1
ATOM 1257 O O . LYS A 1 154 ? -9.668 5.721 42.628 1.00 51.41 154 LYS A O 1
ATOM 1262 N N . GLU A 1 155 ? -10.423 3.869 41.615 1.00 48.72 155 GLU A N 1
ATOM 1263 C CA . GLU A 1 155 ? -11.754 3.820 42.243 1.00 48.72 155 GLU A CA 1
ATOM 1264 C C . GLU A 1 155 ? -11.756 2.892 43.476 1.00 48.72 155 GLU A C 1
ATOM 1266 O O . GLU A 1 155 ? -12.671 2.099 43.698 1.00 48.72 155 GLU A O 1
ATOM 1271 N N . GLY A 1 156 ? -10.739 3.047 44.329 1.00 43.44 156 GLY A N 1
ATOM 1272 C CA . GLY A 1 156 ? -10.868 2.758 45.752 1.00 43.44 156 GLY A CA 1
ATOM 1273 C C . GLY A 1 156 ? -11.770 3.814 46.392 1.00 43.44 156 GLY A C 1
ATOM 1274 O O . GLY A 1 156 ? -11.319 4.913 46.697 1.00 43.44 156 GLY A O 1
ATOM 1275 N N . ASP A 1 157 ? -13.036 3.436 46.569 1.00 50.12 157 ASP A N 1
ATOM 1276 C CA . ASP A 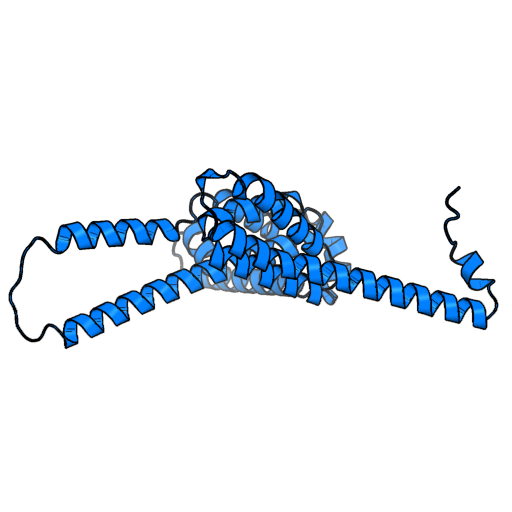1 157 ? -14.096 4.102 47.337 1.00 50.12 157 ASP A CA 1
ATOM 1277 C C . ASP A 1 157 ? -14.768 5.342 46.697 1.00 50.12 157 ASP A C 1
ATOM 1279 O O . ASP A 1 157 ? -14.362 6.486 46.904 1.00 50.12 157 ASP A O 1
ATOM 1283 N N . LYS A 1 158 ? -15.852 5.110 45.928 1.00 43.38 158 LYS A N 1
ATOM 1284 C CA . LYS A 1 158 ? -17.132 5.857 46.016 1.00 43.38 158 LYS A CA 1
ATOM 1285 C C . LYS A 1 158 ? -18.221 5.316 45.080 1.00 43.38 158 LYS A C 1
ATOM 1287 O O . LYS A 1 158 ? -17.980 4.919 43.943 1.00 43.38 158 LYS A O 1
ATOM 1292 N N . GLN A 1 159 ? -19.440 5.313 45.620 1.00 48.47 159 GLN A N 1
ATOM 1293 C CA . GLN A 1 159 ? -20.672 4.737 45.082 1.00 48.47 159 GLN A CA 1
ATOM 1294 C C . GLN A 1 159 ? -21.147 5.295 43.728 1.00 48.47 159 GLN A C 1
ATOM 1296 O O . GLN A 1 159 ? -20.839 6.405 43.307 1.00 48.47 159 GLN A O 1
ATOM 1301 N N . LYS A 1 160 ? -21.923 4.422 43.077 1.00 50.06 160 LYS A N 1
ATOM 1302 C CA . LYS A 1 160 ? -22.459 4.432 41.712 1.00 50.06 160 LYS A CA 1
ATOM 1303 C C . LYS A 1 160 ? -23.407 5.598 41.422 1.00 50.06 160 LYS A C 1
ATOM 1305 O O . LYS A 1 160 ? -24.316 5.830 42.204 1.00 50.06 160 LYS A O 1
ATOM 1310 N N . ASP A 1 161 ? -23.325 6.128 40.198 1.00 43.78 161 ASP A N 1
ATOM 1311 C CA . ASP A 1 161 ? -24.452 6.803 39.546 1.00 43.78 161 ASP A CA 1
ATOM 1312 C C . ASP A 1 161 ? -24.678 6.294 38.114 1.00 43.78 161 ASP A C 1
ATOM 1314 O O . ASP A 1 161 ? -23.764 6.230 37.282 1.00 43.78 161 ASP A O 1
ATOM 1318 N N . LYS A 1 162 ? -25.942 5.949 37.836 1.00 43.41 162 LYS A N 1
ATOM 1319 C CA . LYS A 1 162 ? -26.500 5.308 36.624 1.00 43.41 162 LYS A CA 1
ATOM 1320 C C . LYS A 1 162 ? -26.452 6.177 35.352 1.00 43.41 162 LYS A C 1
ATOM 1322 O O . LYS A 1 162 ? -27.103 5.875 34.358 1.00 43.41 162 LYS A O 1
ATOM 1327 N N . GLN A 1 163 ? -25.655 7.243 35.357 1.00 43.38 163 GLN A N 1
ATOM 1328 C CA . GLN A 1 163 ? -25.455 8.144 34.219 1.00 43.38 163 GLN A CA 1
ATOM 1329 C C . GLN A 1 163 ? -24.149 7.861 33.453 1.00 43.38 163 GLN A C 1
ATOM 1331 O O . GLN A 1 163 ? -23.951 8.378 32.351 1.00 43.38 163 GLN A O 1
ATOM 1336 N N . LYS A 1 164 ? -23.280 6.990 33.997 1.00 39.81 164 LYS A N 1
ATOM 1337 C CA . LYS A 1 164 ? -22.077 6.484 33.313 1.00 39.81 164 LYS A CA 1
ATOM 1338 C C . LYS A 1 164 ? -22.423 5.568 32.122 1.00 39.81 164 LYS A C 1
ATOM 1340 O O . LYS A 1 164 ? -21.713 5.626 31.124 1.00 39.81 164 LYS A O 1
ATOM 1345 N N . ASP A 1 165 ? -23.526 4.816 32.159 1.00 42.16 165 ASP A N 1
ATOM 1346 C CA . ASP A 1 165 ? -23.817 3.770 31.158 1.00 42.16 165 ASP A CA 1
ATOM 1347 C C . ASP A 1 165 ? -24.206 4.307 29.766 1.00 42.16 165 ASP A C 1
ATOM 1349 O O . ASP A 1 165 ? -23.735 3.783 28.757 1.00 42.16 165 ASP A O 1
ATOM 1353 N N . TYR A 1 166 ? -24.952 5.415 29.679 1.00 39.56 166 TYR A N 1
ATOM 1354 C CA . TYR A 1 166 ? -25.358 5.988 28.383 1.00 39.56 166 TYR A CA 1
ATOM 1355 C C . TYR A 1 166 ? -24.213 6.714 27.649 1.00 39.56 166 TYR A C 1
ATOM 1357 O O . TYR A 1 166 ? -24.117 6.639 26.424 1.00 39.56 166 TYR A O 1
ATOM 1365 N N . LYS A 1 167 ? -23.283 7.361 28.371 1.00 39.59 167 LYS A N 1
ATOM 1366 C CA . LYS A 1 167 ? -22.073 7.962 27.768 1.00 39.59 167 LYS A CA 1
ATOM 1367 C C . LYS A 1 167 ? -20.992 6.919 27.450 1.00 39.59 167 LYS A C 1
ATOM 1369 O O . LYS A 1 167 ? -20.275 7.089 26.465 1.00 39.59 167 LYS A O 1
ATOM 1374 N N . LYS A 1 168 ? -20.902 5.831 28.231 1.00 44.38 168 LYS A N 1
ATOM 1375 C CA . LYS A 1 168 ? -20.002 4.693 27.964 1.00 44.38 168 LYS A CA 1
ATOM 1376 C C . LYS A 1 168 ? -20.446 3.940 26.702 1.00 44.38 168 LYS A C 1
ATOM 1378 O O . LYS A 1 168 ? -19.609 3.672 25.849 1.00 44.38 168 LYS A O 1
ATOM 1383 N N . GLN A 1 169 ? -21.754 3.748 26.496 1.00 41.94 169 GLN A N 1
ATOM 1384 C CA . GLN A 1 169 ? -22.294 3.165 25.258 1.00 41.94 169 GLN A CA 1
ATOM 1385 C C . GLN A 1 169 ? -22.099 4.055 24.018 1.00 41.94 169 GLN A C 1
ATOM 1387 O O . GLN A 1 169 ? -21.784 3.519 22.957 1.00 41.94 169 GLN A O 1
ATOM 1392 N N . GLN A 1 170 ? -22.212 5.386 24.128 1.00 38.16 170 GLN A N 1
ATOM 1393 C CA . GLN A 1 170 ? -22.031 6.312 22.991 1.00 38.16 170 GLN A CA 1
ATOM 1394 C C . GLN A 1 170 ? -20.563 6.478 22.554 1.00 38.16 170 GLN A C 1
ATOM 1396 O O . GLN A 1 170 ? -20.287 6.550 21.359 1.00 38.16 170 GLN A O 1
ATOM 1401 N N . GLN A 1 171 ? -19.599 6.470 23.484 1.00 43.44 171 GLN A N 1
ATOM 1402 C CA . GLN A 1 171 ? -18.169 6.459 23.123 1.00 43.44 171 GLN A CA 1
ATOM 1403 C C . GLN A 1 171 ? -17.714 5.105 22.555 1.00 43.44 171 GLN A C 1
ATOM 1405 O O . GLN A 1 171 ? -16.820 5.064 21.711 1.00 43.44 171 GLN A O 1
ATOM 1410 N N . GLN A 1 172 ? -18.355 4.009 22.966 1.00 41.94 172 GLN A N 1
ATOM 1411 C CA . GLN A 1 172 ? -18.047 2.657 22.497 1.00 41.94 172 GLN A CA 1
ATOM 1412 C C . GLN A 1 172 ? -18.690 2.339 21.129 1.00 41.94 172 GLN A C 1
ATOM 1414 O O . GLN A 1 172 ? -18.115 1.589 20.347 1.00 41.94 172 GLN A O 1
ATOM 1419 N N . THR A 1 173 ? -19.822 2.963 20.766 1.00 36.72 173 THR A N 1
ATOM 1420 C CA . THR A 1 173 ? -20.405 2.850 19.407 1.00 36.72 173 THR A CA 1
ATOM 1421 C C . THR A 1 173 ? -19.617 3.634 18.353 1.00 36.72 173 THR A C 1
ATOM 1423 O O . THR A 1 173 ? -19.505 3.183 17.214 1.00 36.72 173 THR A O 1
ATOM 1426 N N . GLN A 1 174 ? -19.014 4.769 18.721 1.00 41.25 174 GLN A N 1
ATOM 1427 C CA . GLN A 1 174 ? -18.233 5.605 17.800 1.00 41.25 174 GLN A CA 1
ATOM 1428 C C . GLN A 1 174 ? -16.847 5.010 17.463 1.00 41.25 174 GLN A C 1
ATOM 1430 O O . GLN A 1 174 ? -16.306 5.282 16.393 1.00 41.25 174 GLN A O 1
ATOM 1435 N N . SER A 1 175 ? -16.284 4.159 18.333 1.00 47.00 175 SER A N 1
ATOM 1436 C CA . SER A 1 175 ? -14.987 3.494 18.119 1.00 47.00 175 SER A CA 1
ATOM 1437 C C . SER A 1 175 ? -15.070 2.187 17.324 1.00 47.00 175 SER A C 1
ATOM 1439 O O . SER A 1 175 ? -14.160 1.880 16.555 1.00 47.00 175 SER A O 1
ATOM 1441 N N . VAL A 1 176 ? -16.173 1.439 17.436 1.00 49.12 176 VAL A N 1
ATOM 1442 C CA . VAL A 1 176 ? -16.401 0.206 16.656 1.00 49.12 176 VAL A CA 1
ATOM 1443 C C . VAL A 1 176 ? -16.602 0.517 15.168 1.00 49.12 176 VAL A C 1
ATOM 1445 O O . VAL A 1 176 ? -16.137 -0.233 14.310 1.00 49.12 176 VAL A O 1
ATOM 1448 N N . GLN A 1 177 ? -17.204 1.664 14.838 1.00 52.91 177 GLN A N 1
ATOM 1449 C CA . GLN A 1 177 ? -17.368 2.103 13.447 1.00 52.91 177 GLN A CA 1
ATOM 1450 C C . GLN A 1 177 ? -16.042 2.493 12.768 1.00 52.91 177 GLN A C 1
ATOM 1452 O O . GLN A 1 177 ? -15.943 2.416 11.545 1.00 52.91 177 GLN A O 1
ATOM 1457 N N . GLN A 1 178 ? -15.001 2.853 13.533 1.00 64.81 178 GLN A N 1
ATOM 1458 C CA . GLN A 1 178 ? -13.705 3.289 12.994 1.00 64.81 178 GLN A CA 1
ATOM 1459 C C . GLN A 1 178 ? -12.900 2.162 12.318 1.00 64.81 178 GLN A C 1
ATOM 1461 O O . GLN A 1 178 ? -11.953 2.464 11.595 1.00 64.81 178 GLN A O 1
ATOM 1466 N N . PHE A 1 179 ? -13.263 0.892 12.536 1.00 73.81 179 PHE A N 1
ATOM 1467 C CA . PHE A 1 179 ? -12.606 -0.282 11.943 1.00 73.81 179 PHE A CA 1
ATOM 1468 C C . PHE A 1 179 ? -13.551 -1.143 11.091 1.00 73.81 179 PHE A C 1
ATOM 1470 O O . PHE A 1 179 ? -13.212 -2.280 10.766 1.00 73.81 179 PHE A O 1
ATOM 1477 N N . ASN A 1 180 ? -14.729 -0.630 10.721 1.00 78.44 180 ASN A N 1
ATOM 1478 C CA . ASN A 1 180 ? -15.635 -1.359 9.839 1.00 78.44 180 ASN A CA 1
ATOM 1479 C C . ASN A 1 180 ? -15.003 -1.483 8.440 1.00 78.44 180 ASN A C 1
ATOM 1481 O O . ASN A 1 180 ? -14.651 -0.475 7.829 1.00 78.44 180 ASN A O 1
ATOM 1485 N N . VAL A 1 181 ? -14.847 -2.716 7.953 1.00 83.31 181 VAL A N 1
ATOM 1486 C CA . VAL A 1 181 ? -14.344 -3.036 6.605 1.00 83.31 181 VAL A CA 1
ATOM 1487 C C . VAL A 1 181 ? -15.400 -3.711 5.727 1.00 83.31 181 VAL A C 1
ATOM 1489 O O . VAL A 1 181 ? -15.116 -4.000 4.567 1.00 83.31 181 VAL A O 1
ATOM 1492 N N . ASP A 1 182 ? -16.617 -3.920 6.239 1.00 82.06 182 ASP A N 1
ATOM 1493 C CA . ASP A 1 182 ? -17.696 -4.669 5.579 1.00 82.06 182 ASP A CA 1
ATOM 1494 C C . ASP A 1 182 ? -18.020 -4.095 4.195 1.00 82.06 182 ASP A C 1
ATOM 1496 O O . ASP A 1 182 ? -18.266 -4.834 3.246 1.00 82.06 182 ASP A O 1
ATOM 1500 N N . TYR A 1 183 ? -17.920 -2.771 4.056 1.00 84.19 183 TYR A N 1
ATOM 1501 C CA . TYR A 1 183 ? -18.196 -2.039 2.819 1.00 84.19 183 TYR A CA 1
ATOM 1502 C C . TYR A 1 183 ? -17.235 -2.349 1.656 1.00 84.19 183 TYR A C 1
ATOM 1504 O O . TYR A 1 183 ? -17.525 -1.960 0.531 1.00 84.19 183 TYR A O 1
ATOM 1512 N N . CYS A 1 184 ? -16.086 -2.984 1.915 1.00 86.56 184 CYS A N 1
ATOM 1513 C CA . CYS A 1 184 ? -15.099 -3.340 0.885 1.00 86.56 184 CYS A CA 1
ATOM 1514 C C . CYS A 1 184 ? -14.797 -4.843 0.818 1.00 86.56 184 CYS A C 1
ATOM 1516 O O . CYS A 1 184 ? -13.848 -5.274 0.155 1.00 86.56 184 CYS A O 1
ATOM 1518 N N . VAL A 1 185 ? -15.594 -5.655 1.521 1.00 86.69 185 VAL A N 1
ATOM 1519 C CA . VAL A 1 185 ? -15.441 -7.115 1.539 1.00 86.69 185 VAL A CA 1
ATOM 1520 C C . VAL A 1 185 ? -15.676 -7.708 0.155 1.00 86.69 185 VAL A C 1
ATOM 1522 O O . VAL A 1 185 ? -14.996 -8.664 -0.199 1.00 86.69 185 VAL A O 1
ATOM 1525 N N . GLU A 1 186 ? -16.573 -7.136 -0.650 1.00 86.69 186 GLU A N 1
ATOM 1526 C CA . GLU A 1 186 ? -16.836 -7.611 -2.012 1.00 86.69 186 GLU A CA 1
ATOM 1527 C C . GLU A 1 186 ? -15.593 -7.483 -2.906 1.00 86.69 186 GLU A C 1
ATOM 1529 O O . GLU A 1 186 ? -15.183 -8.446 -3.560 1.00 86.69 186 GLU A O 1
ATOM 1534 N N . GLU A 1 187 ? -14.925 -6.327 -2.895 1.00 87.31 187 GLU A N 1
ATOM 1535 C CA . GLU A 1 187 ? -13.702 -6.121 -3.668 1.00 87.31 187 GLU A CA 1
ATOM 1536 C C . GLU A 1 187 ? -12.577 -7.037 -3.209 1.00 87.31 187 GLU A C 1
ATOM 1538 O O . GLU A 1 187 ? -11.843 -7.575 -4.042 1.00 87.31 187 GLU A O 1
ATOM 1543 N N . ILE A 1 188 ? -12.443 -7.209 -1.895 1.00 87.56 188 ILE A N 1
ATOM 1544 C CA . ILE A 1 188 ? -11.445 -8.087 -1.289 1.00 87.56 188 ILE A CA 1
ATOM 1545 C C . ILE A 1 188 ? -11.717 -9.549 -1.666 1.00 87.56 188 ILE A C 1
ATOM 1547 O O . ILE A 1 188 ? -10.788 -10.264 -2.048 1.00 87.56 188 ILE A O 1
ATOM 1551 N N . ALA A 1 189 ? -12.976 -9.982 -1.607 1.00 84.38 189 ALA A N 1
ATOM 1552 C CA . ALA A 1 189 ? -13.385 -11.333 -1.961 1.00 84.38 189 ALA A CA 1
ATOM 1553 C C . ALA A 1 189 ? -13.119 -11.631 -3.441 1.00 84.38 189 ALA A C 1
ATOM 1555 O O . ALA A 1 189 ? -12.562 -12.681 -3.742 1.00 84.38 189 ALA A O 1
ATOM 1556 N N . ASP A 1 190 ? -13.420 -10.707 -4.361 1.00 86.62 190 ASP A N 1
ATOM 1557 C CA . ASP A 1 190 ? -13.104 -10.891 -5.788 1.00 86.62 190 ASP A CA 1
ATOM 1558 C C . ASP A 1 190 ? -11.591 -11.044 -6.024 1.00 86.62 190 ASP A C 1
ATOM 1560 O O . ASP A 1 190 ? -11.167 -11.876 -6.823 1.00 86.62 190 ASP A O 1
ATOM 1564 N N . ILE A 1 191 ? -10.754 -10.290 -5.302 1.00 87.25 191 ILE A N 1
ATOM 1565 C CA . ILE A 1 191 ? -9.289 -10.435 -5.384 1.00 87.25 191 ILE A CA 1
ATOM 1566 C C . ILE A 1 191 ? -8.849 -11.816 -4.886 1.00 87.25 191 ILE A C 1
ATOM 1568 O O . ILE A 1 191 ? -8.052 -12.479 -5.550 1.00 87.25 191 ILE A O 1
ATOM 1572 N N . ALA A 1 192 ? -9.376 -12.263 -3.745 1.00 82.12 192 ALA A N 1
ATOM 1573 C CA . ALA A 1 192 ? -9.049 -13.569 -3.180 1.00 82.12 192 ALA A CA 1
ATOM 1574 C C . ALA A 1 192 ? -9.513 -14.721 -4.088 1.00 82.12 192 ALA A C 1
ATOM 1576 O O . ALA A 1 192 ? -8.755 -15.652 -4.344 1.00 82.12 192 ALA A O 1
ATOM 1577 N N . ILE A 1 193 ? -10.730 -14.641 -4.633 1.00 80.19 193 ILE A N 1
ATOM 1578 C CA . ILE A 1 193 ? -11.282 -15.644 -5.554 1.00 80.19 193 ILE A CA 1
ATOM 1579 C C . ILE A 1 193 ? -10.454 -15.702 -6.839 1.00 80.19 193 ILE A C 1
ATOM 1581 O O . ILE A 1 193 ? -10.122 -16.795 -7.291 1.00 80.19 193 ILE A O 1
ATOM 1585 N N . LYS A 1 194 ? -10.066 -14.554 -7.408 1.00 80.25 194 LYS A N 1
ATOM 1586 C CA . LYS A 1 194 ? -9.191 -14.511 -8.591 1.00 80.25 194 LYS A CA 1
ATOM 1587 C C . LYS A 1 194 ? -7.810 -15.092 -8.340 1.00 80.25 194 LYS A C 1
ATOM 1589 O O . LYS A 1 194 ? -7.248 -15.684 -9.251 1.00 80.25 194 LYS A O 1
ATOM 1594 N N . GLU A 1 195 ? -7.256 -14.932 -7.143 1.00 78.00 195 GLU A N 1
ATOM 1595 C CA . GLU A 1 195 ? -5.986 -15.574 -6.798 1.00 78.00 195 GLU A CA 1
ATOM 1596 C C . GLU A 1 195 ? -6.135 -17.098 -6.687 1.00 78.00 195 GLU A C 1
ATOM 1598 O O . GLU A 1 195 ? -5.269 -17.828 -7.156 1.00 78.00 195 GLU A O 1
ATOM 1603 N N . LEU A 1 196 ? -7.228 -17.576 -6.084 1.00 72.50 196 LEU A N 1
ATOM 1604 C CA . LEU A 1 196 ? -7.448 -19.002 -5.827 1.00 72.50 196 LEU A CA 1
ATOM 1605 C C . LEU A 1 196 ? -7.903 -19.790 -7.062 1.00 72.50 196 LEU A C 1
ATOM 1607 O O . LEU A 1 196 ? -7.560 -20.962 -7.196 1.00 72.50 196 LEU A O 1
ATOM 1611 N N . PHE A 1 197 ? -8.692 -19.168 -7.939 1.00 70.12 197 PHE A N 1
ATOM 1612 C CA . PHE A 1 197 ? -9.362 -19.828 -9.067 1.00 70.12 197 PHE A CA 1
ATOM 1613 C C . PHE A 1 197 ? -9.096 -19.137 -10.415 1.00 70.12 197 PHE A C 1
ATOM 1615 O O . PHE A 1 197 ? -9.815 -19.374 -11.387 1.00 70.12 197 PHE A O 1
ATOM 1622 N N . GLY A 1 198 ? -8.099 -18.249 -10.483 1.00 68.62 198 GLY A N 1
ATOM 1623 C CA . GLY A 1 198 ? -7.728 -17.525 -11.700 1.00 68.62 198 GLY A CA 1
ATOM 1624 C C . GLY A 1 198 ? -7.298 -18.444 -12.848 1.00 68.62 198 GLY A C 1
ATOM 1625 O O . GLY A 1 198 ? -6.857 -19.572 -12.648 1.00 68.62 198 GLY A O 1
ATOM 1626 N N . SER A 1 199 ? -7.440 -17.972 -14.090 1.00 53.09 199 SER A N 1
ATOM 1627 C CA . SER A 1 199 ? -7.179 -18.787 -15.282 1.00 53.09 199 SER A CA 1
ATOM 1628 C C . SER A 1 199 ? -5.697 -19.159 -15.446 1.00 53.09 199 SER A C 1
ATOM 1630 O O . SER A 1 199 ? -4.843 -18.276 -15.548 1.00 53.09 199 SER A O 1
ATOM 1632 N N . GLN A 1 200 ? -5.420 -20.458 -15.627 1.00 52.19 200 GLN A N 1
ATOM 1633 C CA . GLN A 1 200 ? -4.086 -21.063 -15.823 1.00 52.19 200 GLN A CA 1
ATOM 1634 C C . GLN A 1 200 ? -3.238 -20.468 -16.969 1.00 52.19 200 GLN A C 1
ATOM 1636 O O . GLN A 1 200 ? -2.030 -20.694 -17.047 1.00 52.19 200 GLN A O 1
ATOM 1641 N N . SER A 1 201 ? -3.840 -19.707 -17.887 1.00 51.53 201 SER A N 1
ATOM 1642 C CA . SER A 1 201 ? -3.109 -19.079 -18.998 1.00 51.53 201 SER A CA 1
ATOM 1643 C C . SER A 1 201 ? -2.147 -17.983 -18.528 1.00 51.53 201 SER A C 1
ATOM 1645 O O . SER A 1 201 ? -1.087 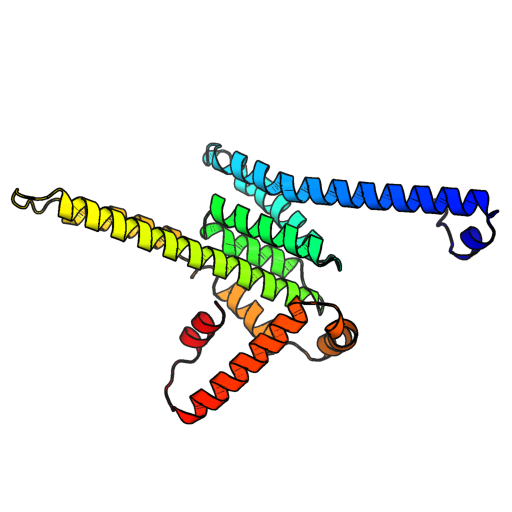-17.815 -19.124 1.00 51.53 201 SER A O 1
ATOM 1647 N N . GLU A 1 202 ? -2.459 -17.295 -17.425 1.00 53.31 202 GLU A N 1
ATOM 1648 C CA . GLU A 1 202 ? -1.542 -16.336 -16.794 1.00 53.31 202 GLU A CA 1
ATOM 1649 C C . GLU A 1 202 ? -0.484 -17.042 -15.923 1.00 53.31 202 GLU A C 1
ATOM 1651 O O . GLU A 1 202 ? 0.631 -16.543 -15.762 1.00 53.31 202 GLU A O 1
ATOM 1656 N N . GLU A 1 203 ? -0.781 -18.251 -15.431 1.00 54.22 203 GLU A N 1
ATOM 1657 C CA . GLU A 1 203 ? 0.146 -19.051 -14.624 1.00 54.22 203 GLU A CA 1
ATOM 1658 C C . GLU A 1 203 ? 1.361 -19.543 -15.420 1.00 54.22 203 GLU A C 1
ATOM 1660 O O . GLU A 1 203 ? 2.429 -19.710 -14.838 1.00 54.22 203 GLU A O 1
ATOM 1665 N N . LYS A 1 204 ? 1.260 -19.726 -16.746 1.00 51.19 204 LYS A N 1
ATOM 1666 C CA . LYS A 1 204 ? 2.409 -20.115 -17.592 1.00 51.19 204 LYS A CA 1
ATOM 1667 C C . LYS A 1 204 ? 3.497 -19.035 -17.656 1.00 51.19 204 LYS A C 1
ATOM 1669 O O . LYS A 1 204 ? 4.681 -19.366 -17.608 1.00 51.19 204 LYS A O 1
ATOM 1674 N N . GLU A 1 205 ? 3.123 -17.754 -17.706 1.00 52.81 205 GLU A N 1
ATOM 1675 C CA . GLU A 1 205 ? 4.083 -16.642 -17.579 1.00 52.81 205 GLU A CA 1
ATOM 1676 C C . GLU A 1 205 ? 4.643 -16.554 -16.151 1.00 52.81 205 GLU A C 1
ATOM 1678 O O . GLU A 1 205 ? 5.828 -16.280 -15.948 1.00 52.81 205 GLU A O 1
ATOM 1683 N N . VAL A 1 206 ? 3.804 -16.833 -15.148 1.00 54.88 206 VAL A N 1
ATOM 1684 C CA . VAL A 1 206 ? 4.204 -16.852 -13.735 1.00 54.88 206 VAL A CA 1
ATOM 1685 C C . VAL A 1 206 ? 5.150 -18.015 -13.436 1.00 54.88 206 VAL A C 1
ATOM 1687 O O . VAL A 1 206 ? 6.088 -17.811 -12.680 1.00 54.88 206 VAL A O 1
ATOM 1690 N N . GLN A 1 207 ? 5.009 -19.190 -14.053 1.00 55.38 207 GLN A N 1
ATOM 1691 C CA . GLN A 1 207 ? 5.913 -20.338 -13.876 1.00 55.38 207 GLN A CA 1
ATOM 1692 C C . GLN A 1 207 ? 7.343 -20.032 -14.339 1.00 55.38 207 GLN A C 1
ATOM 1694 O O . GLN A 1 207 ? 8.294 -20.420 -13.663 1.00 55.38 207 GLN A O 1
ATOM 1699 N N . GLN A 1 208 ? 7.512 -19.263 -15.421 1.00 58.94 208 GLN A N 1
ATOM 1700 C CA . GLN A 1 208 ? 8.834 -18.784 -15.855 1.00 58.94 208 GLN A CA 1
ATOM 1701 C C . GLN A 1 208 ? 9.442 -17.754 -14.883 1.00 58.94 208 GLN A C 1
ATOM 1703 O O . GLN A 1 208 ? 10.657 -17.569 -14.849 1.00 58.94 208 GLN A O 1
ATOM 1708 N N . LEU A 1 209 ? 8.613 -17.101 -14.062 1.00 52.56 209 LEU A N 1
ATOM 1709 C CA . LEU A 1 209 ? 9.000 -16.050 -13.113 1.00 52.56 209 LEU A CA 1
ATOM 1710 C C . LEU A 1 209 ? 8.909 -16.484 -11.633 1.00 52.56 209 LEU A C 1
ATOM 1712 O O . LEU A 1 209 ? 9.328 -15.742 -10.742 1.00 52.56 209 LEU A O 1
ATOM 1716 N N . ALA A 1 210 ? 8.398 -17.681 -11.335 1.00 53.59 210 ALA A N 1
ATOM 1717 C CA . ALA A 1 210 ? 8.102 -18.155 -9.979 1.00 53.59 210 ALA A CA 1
ATOM 1718 C C . ALA A 1 210 ? 9.367 -18.267 -9.112 1.00 53.59 210 ALA A C 1
ATOM 1720 O O . ALA A 1 210 ? 9.321 -18.116 -7.889 1.00 53.59 210 ALA A O 1
ATOM 1721 N N . GLY A 1 211 ? 10.525 -18.449 -9.752 1.00 57.22 211 GLY A N 1
ATOM 1722 C CA . GLY A 1 211 ? 11.826 -18.415 -9.091 1.00 57.22 211 GLY A CA 1
ATOM 1723 C C . GLY A 1 211 ? 12.206 -17.037 -8.532 1.00 57.22 211 GLY A C 1
ATOM 1724 O O . GLY A 1 211 ? 12.904 -16.979 -7.516 1.00 57.22 211 GLY A O 1
ATOM 1725 N N . SER A 1 212 ? 11.732 -15.933 -9.124 1.00 60.81 212 SER A N 1
ATOM 1726 C CA . SER A 1 212 ? 12.232 -14.580 -8.829 1.00 60.81 212 SER A CA 1
ATOM 1727 C C . SER A 1 212 ? 11.339 -13.722 -7.930 1.00 60.81 212 SER A C 1
ATOM 1729 O O . SER A 1 212 ? 11.851 -12.795 -7.316 1.00 60.81 212 SER A O 1
ATOM 1731 N N . PHE A 1 213 ? 10.035 -13.994 -7.827 1.00 67.88 213 PHE A N 1
ATOM 1732 C CA . PHE A 1 213 ? 9.108 -13.130 -7.076 1.00 67.88 213 PHE A CA 1
ATOM 1733 C C . PHE A 1 213 ? 8.712 -13.728 -5.724 1.00 67.88 213 PHE A C 1
ATOM 1735 O O . PHE A 1 213 ? 8.129 -14.812 -5.659 1.00 67.88 213 PHE A O 1
ATOM 1742 N N . THR A 1 214 ? 8.981 -13.012 -4.631 1.00 75.00 214 THR A N 1
ATOM 1743 C CA . THR A 1 214 ? 8.602 -13.447 -3.278 1.00 75.00 214 THR A CA 1
ATOM 1744 C C . THR A 1 214 ? 7.098 -13.467 -3.068 1.00 75.00 214 THR A C 1
ATOM 1746 O O . THR A 1 214 ? 6.608 -14.364 -2.393 1.00 75.00 214 THR A O 1
ATOM 1749 N N . GLU A 1 215 ? 6.344 -12.558 -3.688 1.00 76.56 215 GLU A N 1
ATOM 1750 C CA . GLU A 1 215 ? 4.886 -12.515 -3.543 1.00 76.56 215 GLU A CA 1
ATOM 1751 C C . GLU A 1 215 ? 4.215 -13.761 -4.133 1.00 76.56 215 GLU A C 1
ATOM 1753 O O . GLU A 1 215 ? 3.319 -14.330 -3.513 1.00 76.56 215 GLU A O 1
ATOM 1758 N N . VAL A 1 216 ? 4.715 -14.246 -5.275 1.00 70.12 216 VAL A N 1
ATOM 1759 C CA . VAL A 1 216 ? 4.269 -15.509 -5.886 1.00 70.12 216 VAL A CA 1
ATOM 1760 C C . VAL A 1 216 ? 4.607 -16.684 -4.967 1.00 70.12 216 VAL A C 1
ATOM 1762 O O . VAL A 1 216 ? 3.747 -17.507 -4.669 1.00 70.12 216 VAL A O 1
ATOM 1765 N N . LYS A 1 217 ? 5.831 -16.735 -4.423 1.00 72.06 217 LYS A N 1
ATOM 1766 C CA . LYS A 1 217 ? 6.228 -17.771 -3.449 1.00 72.06 217 LYS A CA 1
ATOM 1767 C C . LYS A 1 217 ? 5.351 -17.748 -2.195 1.00 72.06 217 LYS A C 1
ATOM 1769 O O . LYS A 1 217 ? 4.992 -18.804 -1.675 1.00 72.06 217 LYS A O 1
ATOM 1774 N N . GLN A 1 218 ? 5.003 -16.560 -1.708 1.00 74.31 218 GLN A N 1
ATOM 1775 C CA . GLN A 1 218 ? 4.138 -16.385 -0.547 1.00 74.31 218 GLN A CA 1
ATOM 1776 C C . GLN A 1 218 ? 2.713 -16.864 -0.842 1.00 74.31 218 GLN A C 1
ATOM 1778 O O . GLN A 1 218 ? 2.131 -17.543 -0.001 1.00 74.31 218 GLN A O 1
ATOM 1783 N N . SER A 1 219 ? 2.191 -16.560 -2.033 1.00 68.25 219 SER A N 1
ATOM 1784 C CA . SER A 1 219 ? 0.885 -17.023 -2.513 1.00 68.25 219 SER A CA 1
ATOM 1785 C C . SER A 1 219 ? 0.826 -18.552 -2.581 1.00 68.25 219 SER A C 1
ATOM 1787 O O . SER A 1 219 ? -0.020 -19.164 -1.934 1.00 68.25 219 SER A O 1
ATOM 1789 N N . ILE A 1 220 ? 1.813 -19.198 -3.217 1.00 64.94 220 ILE A N 1
ATOM 1790 C CA . ILE A 1 220 ? 1.915 -20.668 -3.280 1.00 64.94 220 ILE A CA 1
ATOM 1791 C C . ILE A 1 220 ? 2.008 -21.269 -1.868 1.00 64.94 220 ILE A C 1
ATOM 1793 O O . ILE A 1 220 ? 1.324 -22.242 -1.552 1.00 64.94 220 ILE A O 1
ATOM 1797 N N . LYS A 1 221 ? 2.826 -20.686 -0.980 1.00 72.56 221 LYS A N 1
ATOM 1798 C CA . LYS A 1 221 ? 2.935 -21.134 0.420 1.00 72.56 221 LYS A CA 1
ATOM 1799 C C . LYS A 1 221 ? 1.594 -21.039 1.148 1.00 72.56 221 LYS A C 1
ATOM 1801 O O . LYS A 1 221 ? 1.250 -21.951 1.900 1.00 72.56 221 LYS A O 1
ATOM 1806 N N . GLN A 1 222 ? 0.854 -19.959 0.919 1.00 68.25 222 GLN A N 1
ATOM 1807 C CA . GLN A 1 222 ? -0.463 -19.741 1.500 1.00 68.25 222 GLN A CA 1
ATOM 1808 C C . GLN A 1 222 ? -1.477 -20.759 0.954 1.00 68.25 222 GLN A C 1
ATOM 1810 O O . GLN A 1 222 ? -2.142 -21.423 1.744 1.00 68.25 222 GLN A O 1
ATOM 1815 N N . ALA A 1 223 ? -1.536 -20.967 -0.364 1.00 61.62 223 ALA A N 1
ATOM 1816 C CA . ALA A 1 223 ? -2.396 -21.968 -0.998 1.00 61.62 223 ALA A CA 1
ATOM 1817 C C . ALA A 1 223 ? -2.109 -23.389 -0.476 1.00 61.62 223 ALA A C 1
ATOM 1819 O O . ALA A 1 223 ? -3.027 -24.116 -0.099 1.00 61.62 223 ALA A O 1
ATOM 1820 N N . MET A 1 224 ? -0.831 -23.763 -0.333 1.00 57.66 224 MET A N 1
ATOM 1821 C CA . MET A 1 224 ? -0.435 -25.043 0.271 1.00 57.66 224 MET A CA 1
ATOM 1822 C C . MET A 1 224 ? -0.864 -25.165 1.740 1.00 57.66 224 MET A C 1
ATOM 1824 O O . MET A 1 224 ? -1.240 -26.248 2.194 1.00 57.66 224 MET A O 1
ATOM 1828 N N . TYR A 1 225 ? -0.782 -24.077 2.511 1.00 69.69 225 TYR A N 1
ATOM 1829 C CA . TYR A 1 225 ? -1.248 -24.053 3.896 1.00 69.69 225 TYR A CA 1
ATOM 1830 C C . TYR A 1 225 ? -2.765 -24.261 3.976 1.00 69.69 225 TYR A C 1
ATOM 1832 O O . TYR A 1 225 ? -3.217 -25.101 4.756 1.00 69.69 225 TYR A O 1
ATOM 1840 N N . TYR A 1 226 ? -3.533 -23.589 3.116 1.00 60.19 226 TYR A N 1
ATOM 1841 C CA . TYR A 1 226 ? -4.975 -23.794 2.992 1.00 60.19 226 TYR A CA 1
ATOM 1842 C C . TYR A 1 226 ? -5.330 -25.219 2.613 1.00 60.19 226 TYR A C 1
ATOM 1844 O O . TYR A 1 226 ? -6.128 -25.837 3.304 1.00 60.19 226 TYR A O 1
ATOM 1852 N N . GLN A 1 227 ? -4.677 -25.792 1.604 1.00 57.62 227 GLN A N 1
ATOM 1853 C CA . GLN A 1 227 ? -4.924 -27.173 1.199 1.00 57.62 227 GLN A CA 1
ATOM 1854 C C . GLN A 1 227 ? -4.643 -28.158 2.347 1.00 57.62 227 GLN A C 1
ATOM 1856 O O . GLN A 1 227 ? -5.411 -29.091 2.582 1.00 57.62 227 GLN A O 1
ATOM 1861 N N . LYS A 1 228 ? -3.589 -27.921 3.144 1.00 61.62 228 LYS A N 1
ATOM 1862 C CA . LYS A 1 228 ? -3.313 -28.700 4.366 1.00 61.62 228 LYS A CA 1
ATOM 1863 C C . LYS A 1 228 ? -4.386 -28.519 5.441 1.00 61.62 228 LYS A C 1
ATOM 1865 O O . LYS A 1 228 ? -4.705 -29.485 6.139 1.00 61.62 228 LYS A O 1
ATOM 1870 N N . LEU A 1 229 ? -4.925 -27.313 5.611 1.00 59.03 229 LEU A N 1
ATOM 1871 C CA . LEU A 1 229 ? -6.033 -27.056 6.530 1.00 59.03 229 LEU A CA 1
ATOM 1872 C C . LEU A 1 229 ? -7.332 -27.710 6.048 1.00 59.03 229 LEU A C 1
ATOM 1874 O O . LEU A 1 229 ? -7.993 -28.344 6.865 1.00 59.03 229 LEU A O 1
ATOM 1878 N N . GLU A 1 230 ? -7.648 -27.637 4.755 1.00 58.59 230 GLU A N 1
ATOM 1879 C CA . GLU A 1 230 ? -8.794 -28.287 4.104 1.00 58.59 230 GLU A CA 1
ATOM 1880 C C . GLU A 1 230 ? -8.748 -29.803 4.333 1.00 58.59 230 GLU A C 1
ATOM 1882 O O . GLU A 1 230 ? -9.705 -30.386 4.834 1.00 58.59 230 GLU A O 1
ATOM 1887 N N . ILE A 1 231 ? -7.587 -30.439 4.119 1.00 60.44 231 ILE A N 1
ATOM 1888 C CA . ILE A 1 231 ? -7.368 -31.869 4.410 1.00 60.44 231 ILE A CA 1
ATOM 1889 C C . ILE A 1 231 ? -7.580 -32.174 5.905 1.00 60.44 231 ILE A C 1
ATOM 1891 O O . ILE A 1 231 ? -8.165 -33.197 6.264 1.00 60.44 231 ILE A O 1
ATOM 1895 N N . ARG A 1 232 ? -7.140 -31.290 6.810 1.00 58.44 232 ARG A N 1
ATOM 1896 C CA . ARG A 1 232 ? -7.374 -31.421 8.265 1.00 58.44 232 ARG A CA 1
ATOM 1897 C C . ARG A 1 232 ? -8.817 -31.107 8.685 1.00 58.44 232 ARG A C 1
ATOM 1899 O O . ARG A 1 232 ? -9.192 -31.450 9.809 1.00 58.44 232 ARG A O 1
ATOM 1906 N N . ARG A 1 233 ? -9.596 -30.430 7.839 1.00 48.91 233 ARG A N 1
ATOM 1907 C CA . ARG A 1 233 ? -10.984 -30.000 8.073 1.00 48.91 233 ARG A CA 1
ATOM 1908 C C . ARG A 1 233 ? -11.989 -31.002 7.508 1.00 48.91 233 ARG A C 1
ATOM 1910 O O . ARG A 1 233 ? -12.950 -31.314 8.202 1.00 48.91 233 ARG A O 1
ATOM 1917 N N . MET A 1 234 ? -11.696 -31.608 6.355 1.00 48.94 234 MET A N 1
ATOM 1918 C CA . MET A 1 234 ? -12.363 -32.811 5.828 1.00 48.94 234 MET A CA 1
ATOM 1919 C C . MET A 1 234 ? -12.335 -33.955 6.852 1.00 48.94 234 MET A C 1
ATOM 1921 O O . MET A 1 234 ? -13.294 -34.701 6.982 1.00 48.94 234 MET A O 1
ATOM 1925 N N . LYS A 1 235 ? -11.275 -34.028 7.667 1.00 54.16 235 LYS A N 1
ATOM 1926 C CA . LYS A 1 235 ? -11.178 -34.959 8.803 1.00 54.16 235 LYS A CA 1
ATOM 1927 C C . LYS A 1 235 ? -12.001 -34.568 10.047 1.00 54.16 235 LYS A C 1
ATOM 1929 O O . LYS A 1 235 ? -12.057 -35.362 10.976 1.00 54.16 235 LYS A O 1
ATOM 1934 N N . ARG A 1 236 ? -12.579 -33.359 10.121 1.00 51.81 236 ARG A N 1
ATOM 1935 C CA . ARG A 1 236 ? -13.232 -32.804 11.332 1.00 51.81 236 ARG A CA 1
ATOM 1936 C C . ARG A 1 236 ? -14.673 -32.298 11.149 1.00 51.81 236 ARG A C 1
ATOM 1938 O O . ARG A 1 236 ? -15.265 -31.865 12.128 1.00 51.81 236 ARG A O 1
ATOM 1945 N N . GLY A 1 237 ? -15.246 -32.363 9.945 1.00 49.22 237 GLY A N 1
ATOM 1946 C CA . GLY A 1 237 ? -16.702 -32.336 9.730 1.00 49.22 237 GLY A CA 1
ATOM 1947 C C . GLY A 1 237 ? -17.494 -31.160 10.328 1.00 49.22 237 GLY A C 1
ATOM 1948 O O . GLY A 1 237 ? -18.549 -31.398 10.903 1.00 49.22 237 GLY A O 1
ATOM 1949 N N . SER A 1 238 ? -17.041 -29.903 10.215 1.00 46.59 238 SER A N 1
ATOM 1950 C CA . SER A 1 238 ? -17.835 -28.758 10.704 1.00 46.59 238 SER A CA 1
ATOM 1951 C C . SER A 1 238 ? -17.852 -27.552 9.756 1.00 46.59 238 SER A C 1
ATOM 1953 O O . SER A 1 238 ? -16.812 -27.048 9.301 1.00 46.59 238 SER A O 1
ATOM 1955 N N . GLY A 1 239 ? -19.084 -27.133 9.447 1.00 50.56 239 GLY A N 1
ATOM 1956 C CA . GLY A 1 239 ? -19.476 -26.156 8.442 1.00 50.56 239 GLY A CA 1
ATOM 1957 C C . GLY A 1 239 ? -19.414 -24.708 8.923 1.00 50.56 239 GLY A C 1
ATOM 1958 O O . GLY A 1 239 ? -20.005 -24.331 9.925 1.00 50.56 239 GLY A O 1
ATOM 1959 N N . SER A 1 240 ? -18.672 -23.909 8.160 1.00 50.81 240 SER A N 1
ATOM 1960 C CA . SER A 1 240 ? -18.931 -22.504 7.812 1.00 50.81 240 SER A CA 1
ATOM 1961 C C . SER A 1 240 ? -17.682 -22.031 7.070 1.00 50.81 240 SER A C 1
ATOM 1963 O O . SER A 1 240 ? -16.611 -21.842 7.658 1.00 50.81 240 SER A O 1
ATOM 1965 N N . VAL A 1 241 ? -17.769 -22.008 5.741 1.00 51.16 241 VAL A N 1
ATOM 1966 C CA . VAL A 1 241 ? -16.611 -21.873 4.844 1.00 51.16 241 VAL A CA 1
ATOM 1967 C C . VAL A 1 241 ? -16.084 -20.434 4.856 1.00 51.16 241 VAL A C 1
ATOM 1969 O O . VAL A 1 241 ? -14.884 -20.221 4.952 1.00 51.16 241 VAL A O 1
ATOM 1972 N N . LEU A 1 242 ? -16.972 -19.440 4.879 1.00 46.28 242 LEU A N 1
ATOM 1973 C CA . LEU A 1 242 ? -16.626 -18.051 4.559 1.00 46.28 242 LEU A CA 1
ATOM 1974 C C . LEU A 1 242 ? -15.951 -17.282 5.708 1.00 46.28 242 LEU A C 1
ATOM 1976 O O . LEU A 1 242 ? -14.948 -16.609 5.484 1.00 46.28 242 LEU A O 1
ATOM 1980 N N . LEU A 1 243 ? -16.432 -17.434 6.947 1.00 44.59 243 LEU A N 1
ATOM 1981 C CA . LEU A 1 243 ? -15.866 -16.738 8.115 1.00 44.59 243 LEU A CA 1
ATOM 1982 C C . LEU A 1 243 ? -14.460 -17.239 8.472 1.00 44.59 243 LEU A C 1
ATOM 1984 O O . LEU A 1 243 ? -13.586 -16.447 8.813 1.00 44.59 243 LEU A O 1
ATOM 1988 N N . ASN A 1 244 ? -14.221 -18.545 8.329 1.00 42.38 244 ASN A N 1
ATOM 1989 C CA . ASN A 1 244 ? -12.906 -19.133 8.583 1.00 42.38 244 ASN A CA 1
ATOM 1990 C C . ASN A 1 244 ? -11.920 -18.888 7.435 1.00 42.38 244 ASN A C 1
ATOM 1992 O O . ASN A 1 244 ? -10.733 -18.746 7.700 1.00 42.38 244 ASN A O 1
ATOM 1996 N N . CYS A 1 245 ? -12.376 -18.793 6.182 1.00 40.91 245 CYS A N 1
ATOM 1997 C CA . CYS A 1 245 ? -11.484 -18.427 5.081 1.00 40.91 245 CYS A CA 1
ATOM 1998 C C . CYS A 1 245 ? -10.968 -16.990 5.229 1.00 40.91 245 CYS A C 1
ATOM 2000 O O . CYS A 1 245 ? -9.781 -16.768 5.039 1.00 40.91 245 CYS A O 1
ATOM 2002 N N . LEU A 1 246 ? -11.803 -16.037 5.661 1.00 45.62 246 LEU A N 1
ATOM 2003 C CA . LEU A 1 246 ? -11.369 -14.658 5.933 1.00 45.62 246 LEU A CA 1
ATOM 2004 C C . LEU A 1 246 ? -10.418 -14.552 7.139 1.00 45.62 246 LEU A C 1
ATOM 2006 O O . LEU A 1 246 ? -9.403 -13.867 7.051 1.00 45.62 246 LEU A O 1
ATOM 2010 N N . LEU A 1 247 ? -10.694 -15.273 8.232 1.00 47.00 247 LEU A N 1
ATOM 2011 C CA . LEU A 1 247 ? -9.843 -15.304 9.435 1.00 47.00 247 LEU A CA 1
ATOM 2012 C C . LEU A 1 247 ? -8.482 -15.977 9.226 1.00 47.00 247 LEU A C 1
ATOM 2014 O O . LEU A 1 247 ? -7.552 -15.701 9.973 1.00 47.00 247 LEU A O 1
ATOM 2018 N N . VAL A 1 248 ? -8.372 -16.877 8.248 1.00 45.34 248 VAL A N 1
ATOM 2019 C CA . VAL A 1 248 ? -7.108 -17.537 7.885 1.00 45.34 248 VAL A CA 1
ATOM 2020 C C . VAL A 1 248 ? -6.360 -16.750 6.792 1.00 45.34 248 VAL A C 1
ATOM 2022 O O . VAL A 1 248 ? -5.160 -16.955 6.588 1.00 45.34 248 VAL A O 1
ATOM 2025 N N . TRP A 1 249 ? -7.054 -15.851 6.078 1.00 44.00 249 TRP A N 1
ATOM 2026 C CA . TRP A 1 249 ? -6.480 -15.024 5.007 1.00 44.00 249 TRP A CA 1
ATOM 2027 C C . TRP A 1 249 ? -5.858 -13.735 5.545 1.00 44.00 249 TRP A C 1
ATOM 2029 O O . TRP A 1 249 ? -4.880 -13.251 4.970 1.00 44.00 249 TRP A O 1
ATOM 2039 N N . LEU A 1 250 ? -6.386 -13.242 6.668 1.00 44.47 250 LEU A N 1
ATOM 2040 C CA . LEU A 1 250 ? -5.796 -12.224 7.541 1.00 44.47 250 LEU A CA 1
ATOM 2041 C C . LEU A 1 250 ? -4.569 -12.760 8.292 1.00 44.47 250 LEU A C 1
ATOM 2043 O O . LEU A 1 250 ? -3.509 -12.090 8.221 1.00 44.47 250 LEU A O 1
#

Radius of gyration: 24.7 Å; chains: 1; bounding box: 62×57×83 Å

Organism: NCBI:txid222440

pLDDT: mean 73.23, std 17.34, range [33.28, 95.5]

Secondary structure (DSSP, 8-state):
------HHHHHTS-HHHHHHHHHHHHHHHHHHHHHHHHHHHHHHHHHHHHHHS-GGG-HHHHHHHHHHHHHHHHTT-S-HHHHHHHHHHHHHHHHHH-GGGHHHHHHHHHHH--STHHHHHHHHHHHHHHHHHHHHHHHHHHHHHHHHHHHHTT-SS----TTHHHHHHHHHHHHHGGG--GGGHHHHHHHHHHHHH--HHHHHHHHHHTTT-HHHHHHH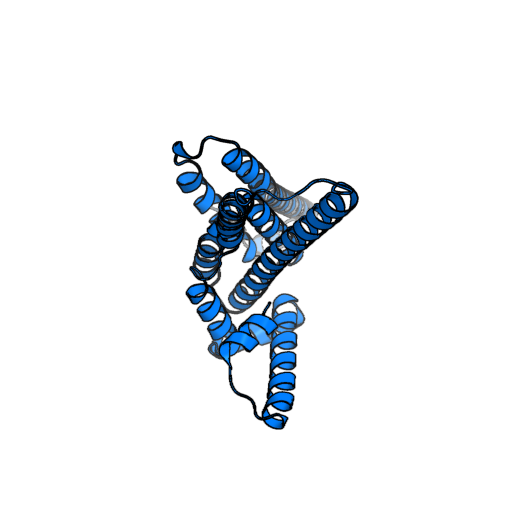HHHHHHHHHHHHHHTT----HHHHHHHHH-